Protein AF-A0A8D9APN5-F1 (afdb_monomer)

Solvent-accessible surface area (backbone atoms only — not comparable to full-atom values): 10970 Å² total; per-residue (Å²): 135,58,73,70,58,54,55,52,50,52,58,48,46,69,56,45,52,59,53,51,51,51,50,41,48,57,53,22,51,55,51,48,54,54,50,49,52,52,46,51,56,53,45,72,72,52,83,63,99,63,59,71,64,59,54,54,50,52,50,50,53,50,52,51,49,52,48,43,41,65,58,26,54,51,48,8,53,50,42,26,70,73,35,88,90,40,47,54,65,54,22,34,49,40,34,48,36,50,60,72,62,66,59,85,70,87,71,61,88,70,69,74,68,93,53,97,55,40,68,60,52,48,50,53,49,52,50,50,53,54,53,46,40,31,54,48,52,33,51,52,50,53,55,67,67,56,55,73,69,49,44,64,60,50,48,54,47,46,74,68,56,81,74,66,94,76,43,58,70,56,48,53,54,50,53,58,49,49,54,58,49,52,53,50,53,53,56,58,56,61,65,73,76,114

Foldseek 3Di:
DDPVVVVVVVVCCVVVVVVLVVVLLVLLVVVLVVVVVVVVVVCVVVVDPDDPLVSLVVVLVVLVVVLCVVQQQVQLVVQCVQPVPDDSVNSNVVSVCLLVVVCPPPDDPLPPDPDVCSVVVNVVVVVSSSVSNSSVVNSVVSVVVSVVVCVVVVVVVVVVDDDPVPCPVVVCVVVVVVVVVVVVVVVVVVVVPD

Mean predicted aligned error: 13.51 Å

Radius of gyration: 32.34 Å; Cα contacts (8 Å, |Δi|>4): 79; chains: 1; bounding box: 59×28×120 Å

InterPro domains:
  IPR003280 Two pore domain potassium channel [PTHR11003] (3-144)
  IPR005408 Two pore domain potassium channel, TWIK family [PR01586] (18-30)
  IPR005408 Two pore domain potassium channel, TWIK family [PR01586] (109-122)
  IPR005408 Two pore domain potassium channel, TWIK family [PR01586] (126-139)
  IPR013099 Potassium channel domain [PF07885] (69-143)

Nearest PDB structures (foldseek):
  7sk1-assembly1_A  TM=9.199E-01  e=3.371E-09  Rattus norvegicus
  3ukm-assembly1_B  TM=8.821E-01  e=4.105E-08  Homo sapiens
  4wff-assembly1_A  TM=8.036E-01  e=6.086E-06  Homo sapiens
  4xdl-assembly1_B  TM=8.785E-01  e=2.727E-05  Homo sapiens
  4i9w-assembly1_B  TM=8.509E-01  e=2.440E-05  Homo sapiens

pLDDT: mean 78.58, std 17.61, range [38.91, 97.12]

Organism: NCBI:txid428564

Sequence (194 aa):
MSTNGKLFCIFYSIVGIPLTLILFTSLSDRLLVKSNEWLNFFVERCSFQCSDLKIKLSYLCALLGVLSILFVFIPAYVFSSLEPNWTYFDSLYFCFISITTIGLGDYIPGESYPQEYKSLYKILTSVYLLVSLIFTMFVLKTFYAIPELKIMKILSLRFNEPGLYKNTSEYQILFGKEDNTIRKLYAQDSDNHS

Structure (mmCIF, N/CA/C/O backbone):
data_AF-A0A8D9APN5-F1
#
_entry.id   AF-A0A8D9APN5-F1
#
loop_
_atom_site.group_PDB
_atom_site.id
_atom_site.type_symbol
_atom_site.label_atom_id
_atom_site.label_alt_id
_atom_site.label_comp_id
_atom_site.label_asym_id
_atom_site.label_entity_id
_atom_site.label_seq_id
_atom_site.pdbx_PDB_ins_code
_atom_site.Cartn_x
_atom_site.Cartn_y
_atom_site.Cartn_z
_atom_site.occupancy
_atom_site.B_iso_or_equiv
_atom_site.auth_seq_id
_atom_site.auth_comp_id
_atom_site.auth_asym_id
_atom_site.auth_atom_id
_atom_site.pdbx_PDB_model_num
ATOM 1 N N . MET A 1 1 ? 26.864 0.461 -12.680 1.00 65.12 1 MET A N 1
ATOM 2 C CA . MET A 1 1 ? 26.463 1.604 -11.824 1.00 65.12 1 MET A CA 1
ATOM 3 C C . MET A 1 1 ? 27.689 2.399 -11.407 1.00 65.12 1 MET A C 1
ATOM 5 O O . MET A 1 1 ? 28.610 1.801 -10.868 1.00 65.12 1 MET A O 1
ATOM 9 N N . SER A 1 2 ? 27.697 3.711 -11.656 1.00 91.81 2 SER A N 1
ATOM 10 C CA . SER A 1 2 ? 28.791 4.607 -11.245 1.00 91.81 2 SER A CA 1
ATOM 11 C C . SER A 1 2 ? 28.805 4.818 -9.724 1.00 91.81 2 SER A C 1
ATOM 13 O O . SER A 1 2 ? 27.741 4.907 -9.107 1.00 91.81 2 SER A O 1
ATOM 15 N N . THR A 1 3 ? 29.995 4.923 -9.122 1.00 93.81 3 THR A N 1
ATOM 16 C CA . THR A 1 3 ? 30.205 5.189 -7.684 1.00 93.81 3 THR A CA 1
ATOM 17 C C . THR A 1 3 ? 29.451 6.434 -7.214 1.00 93.81 3 THR A C 1
ATOM 19 O O . THR A 1 3 ? 28.804 6.405 -6.169 1.00 93.81 3 THR A O 1
ATOM 22 N N . ASN A 1 4 ? 29.433 7.486 -8.036 1.00 93.94 4 ASN A N 1
ATOM 23 C CA . ASN A 1 4 ? 28.737 8.737 -7.728 1.00 93.94 4 ASN A CA 1
ATOM 24 C C . ASN A 1 4 ? 27.212 8.548 -7.654 1.00 93.94 4 ASN A C 1
ATOM 26 O O . ASN A 1 4 ? 26.558 9.122 -6.788 1.00 93.94 4 ASN A O 1
ATOM 30 N N . GLY A 1 5 ? 26.647 7.692 -8.514 1.00 93.69 5 GLY A N 1
ATOM 31 C CA . GLY A 1 5 ? 25.215 7.378 -8.495 1.00 93.69 5 GLY A CA 1
ATOM 32 C C . GLY A 1 5 ? 24.799 6.599 -7.245 1.00 93.69 5 GLY A C 1
ATOM 33 O O . GLY A 1 5 ? 23.742 6.863 -6.678 1.00 93.69 5 GLY A O 1
ATOM 34 N N . LYS A 1 6 ? 25.657 5.687 -6.767 1.00 94.50 6 LYS A N 1
ATOM 35 C CA . LYS A 1 6 ? 25.427 4.963 -5.506 1.00 94.50 6 LYS A CA 1
ATOM 36 C C . LYS A 1 6 ? 25.420 5.918 -4.312 1.00 94.50 6 LYS A C 1
ATOM 38 O O . LYS A 1 6 ? 24.510 5.851 -3.493 1.00 94.50 6 LYS A O 1
ATOM 43 N N . LEU A 1 7 ? 26.396 6.827 -4.242 1.00 96.12 7 LEU A N 1
ATOM 44 C CA . LEU A 1 7 ? 26.498 7.802 -3.155 1.00 96.12 7 LEU A CA 1
ATOM 45 C C . LEU A 1 7 ? 25.287 8.747 -3.123 1.00 96.12 7 LEU A C 1
ATOM 47 O O . LEU A 1 7 ? 24.694 8.952 -2.067 1.00 96.12 7 LEU A O 1
ATOM 51 N N . PHE A 1 8 ? 24.874 9.259 -4.284 1.00 95.00 8 PHE A N 1
ATOM 52 C CA . PHE A 1 8 ? 23.667 10.076 -4.405 1.00 95.00 8 PHE A CA 1
ATOM 53 C C . PHE A 1 8 ? 22.409 9.330 -3.928 1.00 95.00 8 PHE A C 1
ATOM 55 O O . PHE A 1 8 ? 21.615 9.886 -3.172 1.00 95.00 8 PHE A O 1
ATOM 62 N N . CYS A 1 9 ? 22.252 8.058 -4.309 1.00 94.00 9 CYS A N 1
ATOM 63 C CA . CYS A 1 9 ? 21.112 7.230 -3.905 1.00 94.00 9 CYS A CA 1
ATOM 64 C C . CYS A 1 9 ? 21.029 7.037 -2.380 1.00 94.00 9 CYS A C 1
ATOM 66 O O . CYS A 1 9 ? 19.937 7.085 -1.811 1.00 94.00 9 CYS A O 1
ATOM 68 N N . ILE A 1 10 ? 22.173 6.879 -1.705 1.00 95.81 10 ILE A N 1
ATOM 69 C CA . ILE A 1 10 ? 22.230 6.763 -0.240 1.00 95.81 10 ILE A CA 1
ATOM 70 C C . ILE A 1 10 ? 21.681 8.036 0.415 1.00 95.81 10 ILE A C 1
ATOM 72 O O . ILE A 1 10 ? 20.762 7.955 1.229 1.00 95.81 10 ILE A O 1
ATOM 76 N N . PHE A 1 11 ? 22.181 9.213 0.024 1.00 96.19 11 PHE A N 1
ATOM 77 C CA . PHE A 1 11 ? 21.704 10.489 0.574 1.00 96.19 11 PHE A CA 1
ATOM 78 C C . PHE A 1 11 ? 20.227 10.743 0.272 1.00 96.19 11 PHE A C 1
ATOM 80 O O . PHE A 1 11 ? 19.474 11.149 1.158 1.00 96.19 11 PHE A O 1
ATOM 87 N N . TYR A 1 12 ? 19.799 10.455 -0.958 1.00 96.00 12 TYR A N 1
ATOM 88 C CA . TYR A 1 12 ? 18.401 10.565 -1.356 1.00 96.00 12 TYR A CA 1
ATOM 89 C C . TYR A 1 12 ? 17.493 9.677 -0.496 1.00 96.00 12 TYR A C 1
ATOM 91 O O . TYR A 1 12 ? 16.453 10.136 -0.036 1.00 96.00 12 TYR A O 1
ATOM 99 N N . SER A 1 13 ? 17.900 8.437 -0.218 1.00 95.69 13 SER A N 1
ATOM 100 C CA . SER A 1 13 ? 17.102 7.489 0.569 1.00 95.69 13 SER A CA 1
ATOM 101 C C . SER A 1 13 ? 16.979 7.907 2.037 1.00 95.69 13 SER A C 1
ATOM 103 O O . SER A 1 13 ? 15.896 7.800 2.609 1.00 95.69 13 SER A O 1
ATOM 105 N N . ILE A 1 14 ? 18.052 8.442 2.633 1.00 96.44 14 ILE A N 1
ATOM 106 C CA . ILE A 1 14 ? 18.056 8.913 4.030 1.00 96.44 14 ILE A CA 1
ATOM 107 C C . ILE A 1 14 ? 17.004 10.003 4.257 1.00 96.44 14 ILE A C 1
ATOM 109 O O . ILE A 1 14 ? 16.332 9.998 5.283 1.00 96.44 14 ILE A O 1
ATOM 113 N N . VAL A 1 15 ? 16.840 10.924 3.306 1.00 95.81 15 VAL A N 1
ATOM 114 C CA . VAL A 1 15 ? 15.860 12.019 3.411 1.00 95.81 15 VAL A CA 1
ATOM 115 C C . VAL A 1 15 ? 14.490 11.600 2.870 1.00 95.81 15 VAL A C 1
ATOM 117 O O . VAL A 1 15 ? 13.452 11.930 3.445 1.00 95.81 15 VAL A O 1
ATOM 120 N N . GLY A 1 16 ? 14.477 10.852 1.769 1.00 94.75 16 GLY A N 1
ATOM 121 C CA . GLY A 1 16 ? 13.273 10.477 1.040 1.00 94.75 16 GLY A CA 1
ATOM 122 C C . GLY A 1 16 ? 12.400 9.473 1.782 1.00 94.75 16 GLY A C 1
ATOM 123 O O . GLY A 1 16 ? 11.180 9.635 1.785 1.00 94.75 16 GLY A O 1
ATOM 124 N N . ILE A 1 17 ? 12.985 8.470 2.445 1.00 93.81 17 ILE A N 1
ATOM 125 C CA . ILE A 1 17 ? 12.212 7.443 3.161 1.00 93.81 17 ILE A CA 1
ATOM 126 C C . ILE A 1 17 ? 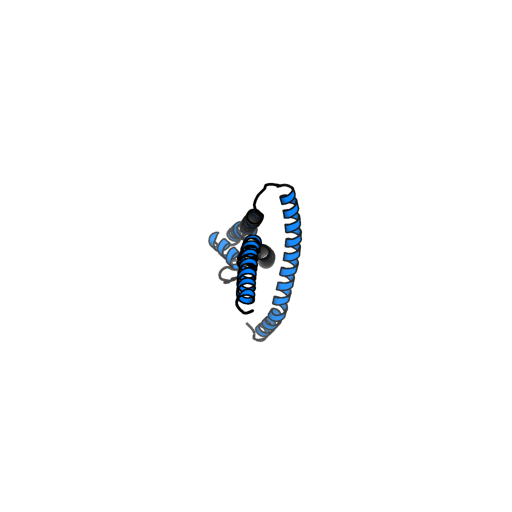11.404 8.065 4.315 1.00 93.81 17 ILE A C 1
ATOM 128 O O . ILE A 1 17 ? 10.184 7.885 4.320 1.00 93.81 17 ILE A O 1
ATOM 132 N N . PRO A 1 18 ? 11.990 8.853 5.244 1.00 94.44 18 PRO A N 1
ATOM 133 C CA . PRO A 1 18 ? 11.219 9.513 6.300 1.00 94.44 18 PRO A CA 1
ATOM 134 C C . PRO A 1 18 ? 10.123 10.432 5.756 1.00 94.44 18 PRO A C 1
ATOM 136 O O . PRO A 1 18 ? 8.991 10.390 6.236 1.00 94.44 18 PRO A O 1
ATOM 139 N N . LEU A 1 19 ? 10.431 11.227 4.724 1.00 93.38 19 LEU A N 1
ATOM 140 C CA . LEU A 1 19 ? 9.458 12.121 4.096 1.00 93.38 19 LEU A CA 1
ATOM 141 C C . LEU A 1 19 ? 8.273 11.340 3.508 1.00 93.38 19 LEU A C 1
ATOM 143 O O . LEU A 1 19 ? 7.114 11.698 3.724 1.00 93.38 19 LEU A O 1
ATOM 147 N N . THR A 1 20 ? 8.566 10.244 2.810 1.00 92.12 20 THR A N 1
ATOM 148 C CA . THR A 1 20 ? 7.567 9.360 2.201 1.00 92.12 20 THR A CA 1
ATOM 149 C C . THR A 1 20 ? 6.689 8.701 3.266 1.00 92.12 20 THR A C 1
ATOM 151 O O . THR A 1 20 ? 5.465 8.674 3.131 1.00 92.12 20 THR A O 1
ATOM 154 N N . LEU A 1 21 ? 7.281 8.252 4.378 1.00 89.31 21 LEU A N 1
ATOM 155 C CA . LEU A 1 21 ? 6.541 7.690 5.509 1.00 89.31 21 LEU A CA 1
ATOM 156 C C . LEU A 1 21 ? 5.600 8.713 6.154 1.00 89.31 21 LEU A C 1
ATOM 158 O O . LEU A 1 21 ? 4.447 8.384 6.440 1.00 89.31 21 LEU A O 1
ATOM 162 N N . ILE A 1 22 ? 6.049 9.956 6.352 1.00 92.19 22 ILE A N 1
ATOM 163 C CA . ILE A 1 22 ? 5.209 11.033 6.900 1.00 92.19 22 ILE A CA 1
ATOM 164 C C . ILE A 1 22 ? 4.035 11.328 5.961 1.00 92.19 22 ILE A C 1
ATOM 166 O O . ILE A 1 22 ? 2.901 11.475 6.426 1.00 92.19 22 ILE A O 1
ATOM 170 N N . LEU A 1 23 ? 4.281 11.373 4.649 1.00 91.56 23 LEU A N 1
ATOM 171 C CA . LEU A 1 23 ? 3.246 11.605 3.642 1.00 91.56 23 LEU A CA 1
ATOM 172 C C . LEU A 1 23 ? 2.19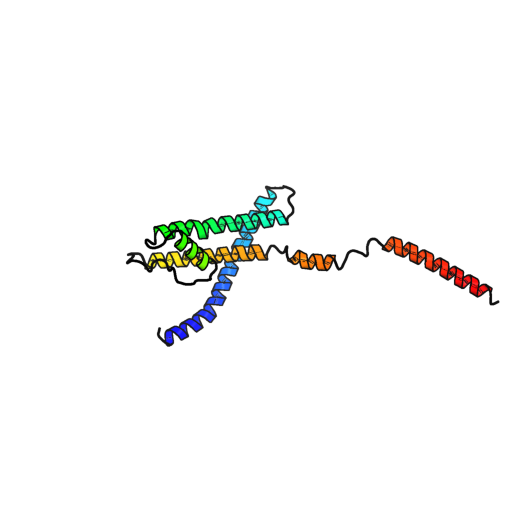1 10.496 3.663 1.00 91.56 23 LEU A C 1
ATOM 174 O O . LEU A 1 23 ? 0.998 10.788 3.774 1.00 91.56 23 LEU A O 1
ATOM 178 N N . PHE A 1 24 ? 2.614 9.231 3.621 1.00 89.25 24 PHE A N 1
ATOM 179 C CA . PHE A 1 24 ? 1.692 8.094 3.675 1.00 89.25 24 PHE A CA 1
ATOM 180 C C . PHE A 1 24 ? 0.914 8.056 4.984 1.00 89.25 24 PHE A C 1
ATOM 182 O O . PHE A 1 24 ? -0.294 7.824 4.971 1.00 89.25 24 PHE A O 1
ATOM 189 N N . THR A 1 25 ? 1.575 8.345 6.105 1.00 87.31 25 THR A N 1
ATOM 190 C CA . THR A 1 25 ? 0.942 8.414 7.425 1.00 87.31 25 THR A CA 1
ATOM 191 C C . THR A 1 25 ? -0.147 9.485 7.432 1.00 87.31 25 THR A C 1
ATOM 193 O O . THR A 1 25 ? -1.304 9.160 7.696 1.00 87.31 25 THR A O 1
ATOM 196 N N . SER A 1 26 ? 0.188 10.715 7.045 1.00 90.31 26 SER A N 1
ATOM 197 C CA . SER A 1 26 ? -0.733 11.858 7.040 1.00 90.31 26 SER A CA 1
ATOM 198 C C . SER A 1 26 ? -1.934 11.642 6.121 1.00 90.31 26 SER A C 1
ATOM 200 O O . SER A 1 26 ? -3.064 11.988 6.466 1.00 90.31 26 SER A O 1
ATOM 202 N N . LEU A 1 27 ? -1.706 11.061 4.941 1.00 88.69 27 LEU A N 1
ATOM 203 C CA . LEU A 1 27 ? -2.775 10.776 3.992 1.00 88.69 27 LEU A CA 1
ATOM 204 C C . LEU A 1 27 ? -3.691 9.660 4.503 1.00 88.69 27 LEU A C 1
ATOM 206 O O . LEU A 1 27 ? -4.912 9.799 4.459 1.00 88.69 27 LEU A O 1
ATOM 210 N N . SER A 1 28 ? -3.109 8.600 5.065 1.00 87.75 28 SER A N 1
ATOM 211 C CA . SER A 1 28 ? -3.870 7.506 5.672 1.00 87.75 28 SER A CA 1
ATOM 212 C C . SER A 1 28 ? -4.694 7.978 6.873 1.00 87.75 28 SER A C 1
ATOM 214 O O . SER A 1 28 ? -5.813 7.512 7.047 1.00 87.75 28 SER A O 1
ATOM 216 N N . ASP A 1 29 ? -4.203 8.934 7.672 1.00 85.50 29 ASP A N 1
ATOM 217 C CA . ASP A 1 29 ? -4.967 9.501 8.797 1.00 85.50 29 ASP A CA 1
ATOM 218 C C . ASP A 1 29 ? -6.207 10.259 8.329 1.00 85.50 29 ASP A C 1
ATOM 220 O O . ASP A 1 29 ? -7.289 10.096 8.891 1.00 85.50 29 ASP A O 1
ATOM 224 N N . ARG A 1 30 ? -6.087 11.037 7.250 1.00 86.06 30 ARG A N 1
ATOM 225 C CA . ARG A 1 30 ? -7.244 11.718 6.648 1.00 86.06 30 ARG A CA 1
ATOM 226 C C . ARG A 1 30 ? -8.278 10.718 6.135 1.00 86.06 30 ARG A C 1
ATOM 228 O O . ARG A 1 30 ? -9.475 10.936 6.313 1.00 86.06 30 ARG A O 1
ATOM 235 N N . LEU A 1 31 ? -7.822 9.619 5.529 1.00 84.00 31 LEU A N 1
ATOM 236 C CA . LEU A 1 31 ? -8.700 8.532 5.097 1.00 84.00 31 LEU A CA 1
ATOM 237 C C . LEU A 1 31 ? -9.386 7.853 6.292 1.00 84.00 31 LEU A C 1
ATOM 239 O O . LEU A 1 31 ? -10.580 7.584 6.210 1.00 84.00 31 LEU A O 1
ATOM 243 N N . LEU A 1 32 ? -8.681 7.631 7.408 1.00 80.56 32 LEU A N 1
ATOM 244 C CA . LEU A 1 32 ? -9.243 7.051 8.640 1.00 80.56 32 LEU A CA 1
ATOM 245 C C . LEU A 1 32 ? -10.324 7.914 9.260 1.00 80.56 32 LEU A C 1
ATOM 247 O O . LEU A 1 32 ? -11.381 7.386 9.584 1.00 80.56 32 LEU A O 1
ATOM 251 N N . VAL A 1 33 ? -10.093 9.221 9.406 1.00 83.38 33 VAL A N 1
ATOM 252 C CA . VAL A 1 33 ? -11.107 10.135 9.956 1.00 83.38 33 VAL A CA 1
ATOM 253 C C . VAL A 1 33 ? -12.378 10.063 9.116 1.00 83.38 33 VAL A C 1
ATOM 255 O O . VAL A 1 33 ? -13.449 9.777 9.644 1.00 83.38 33 VAL A O 1
ATOM 258 N N . LYS A 1 34 ? -12.239 10.188 7.792 1.00 79.38 34 LYS A N 1
ATOM 259 C CA . LYS A 1 34 ? -13.372 10.121 6.865 1.00 79.38 34 LYS A CA 1
ATOM 260 C C . LYS A 1 34 ? -14.069 8.760 6.888 1.00 79.38 34 LYS A C 1
ATOM 262 O O . LYS A 1 34 ? -15.292 8.682 6.848 1.00 79.38 34 LYS A O 1
ATOM 267 N N . SER A 1 35 ? -13.301 7.680 6.963 1.00 76.94 35 SER A N 1
ATOM 268 C CA . SER A 1 35 ? -13.836 6.325 7.043 1.00 76.94 35 SER A CA 1
ATOM 269 C C . SER A 1 35 ? -14.578 6.066 8.353 1.00 76.94 35 SER A C 1
ATOM 271 O O . SER A 1 35 ? -15.593 5.376 8.340 1.00 76.94 35 SER A O 1
ATOM 273 N N . ASN A 1 36 ? -14.089 6.604 9.470 1.00 76.00 36 ASN A N 1
ATOM 274 C CA . ASN A 1 36 ? -14.731 6.486 10.776 1.00 76.00 36 ASN A CA 1
ATOM 275 C C . ASN A 1 36 ? -16.024 7.305 10.838 1.00 76.00 36 ASN A C 1
ATOM 277 O O . ASN A 1 36 ? -17.007 6.831 11.396 1.00 76.00 36 ASN A O 1
ATOM 281 N N . GLU A 1 37 ? -16.063 8.489 10.224 1.00 76.25 37 GLU A N 1
ATOM 282 C CA . GLU A 1 37 ? -17.303 9.262 10.059 1.00 76.25 37 GLU A CA 1
ATOM 283 C C . GLU A 1 37 ? -18.345 8.478 9.254 1.00 76.25 37 GLU A C 1
ATOM 285 O O . GLU A 1 37 ? -19.498 8.366 9.668 1.00 76.25 37 GLU A O 1
ATOM 290 N N . TRP A 1 38 ? -17.926 7.871 8.141 1.00 71.19 38 TRP A N 1
ATOM 291 C CA . TRP A 1 38 ? -18.784 7.004 7.334 1.00 71.19 38 TRP A CA 1
ATOM 292 C C . TRP A 1 38 ? -19.286 5.796 8.124 1.00 71.19 38 TRP A C 1
ATOM 294 O O . TRP A 1 38 ? -20.467 5.467 8.066 1.00 71.19 38 TRP A O 1
ATOM 304 N N . LEU A 1 39 ? -18.412 5.149 8.890 1.00 67.50 39 LEU A N 1
ATOM 305 C CA . LEU A 1 39 ? -18.800 4.021 9.726 1.00 67.50 39 LEU A CA 1
ATOM 306 C C . LEU A 1 39 ? -19.794 4.407 10.806 1.00 67.50 39 LEU A C 1
ATOM 308 O O . LEU A 1 39 ? -20.782 3.704 10.967 1.00 67.50 39 LEU A O 1
ATOM 312 N N . ASN A 1 40 ? -19.565 5.511 11.515 1.00 70.69 40 ASN A N 1
ATOM 313 C CA . ASN A 1 40 ? -20.477 5.980 12.553 1.00 70.69 40 ASN A CA 1
ATOM 314 C C . ASN A 1 40 ? -21.849 6.308 11.962 1.00 70.69 40 ASN A C 1
ATOM 316 O O . ASN A 1 40 ? -22.858 5.877 12.507 1.00 70.69 40 ASN A O 1
ATOM 320 N N . PHE A 1 41 ? -21.889 6.939 10.786 1.00 71.88 41 PHE A N 1
ATOM 321 C CA . PHE A 1 41 ? -23.131 7.160 10.049 1.00 71.88 41 PHE A CA 1
ATOM 322 C C . PHE A 1 41 ? -23.862 5.845 9.706 1.00 71.88 41 PHE A C 1
ATOM 324 O O . PHE A 1 41 ? -25.074 5.727 9.892 1.00 71.88 41 PHE A O 1
ATOM 331 N N . PHE A 1 42 ? -23.138 4.824 9.234 1.00 64.12 42 PHE A N 1
ATOM 332 C CA . PHE A 1 42 ? -23.724 3.514 8.922 1.00 64.12 42 PHE A CA 1
ATOM 333 C C . PHE A 1 42 ? -24.150 2.729 10.174 1.00 64.12 42 PHE A C 1
ATOM 335 O O . PHE A 1 42 ? -25.179 2.054 10.149 1.00 64.12 42 PHE A O 1
ATOM 342 N N . VAL A 1 43 ? -23.396 2.822 11.269 1.00 65.69 43 VAL A N 1
ATOM 343 C CA . VAL A 1 43 ? -23.685 2.156 12.548 1.00 65.69 43 VAL A CA 1
ATOM 344 C C . VAL A 1 43 ? -24.882 2.802 13.243 1.00 65.69 43 VAL A C 1
ATOM 346 O O . VAL A 1 43 ? -25.752 2.083 13.724 1.00 65.69 43 VAL A O 1
ATOM 349 N N . GLU A 1 44 ? -25.005 4.131 13.218 1.00 67.25 44 GLU A N 1
ATOM 350 C CA . GLU A 1 44 ? -26.204 4.835 13.694 1.00 67.25 44 GLU A CA 1
ATOM 351 C C . GLU A 1 44 ? -27.457 4.405 12.920 1.00 67.25 44 GLU A C 1
ATOM 353 O O . GLU A 1 44 ? -28.546 4.302 13.490 1.00 67.25 44 GLU A O 1
ATOM 358 N N . ARG A 1 45 ? -27.312 4.079 11.628 1.00 63.72 45 ARG A N 1
ATOM 359 C CA . ARG A 1 45 ? -28.416 3.560 10.813 1.00 63.72 45 ARG A CA 1
ATOM 360 C C . ARG A 1 45 ? -28.743 2.091 11.104 1.00 63.72 45 ARG A C 1
ATOM 362 O O . ARG A 1 45 ? -29.904 1.701 10.968 1.00 63.72 45 ARG A O 1
ATOM 369 N N . CYS A 1 46 ? -27.754 1.305 11.522 1.00 53.50 46 CYS A N 1
ATOM 370 C CA . CYS A 1 46 ? -27.855 -0.119 11.838 1.00 53.50 46 CYS A CA 1
ATOM 371 C C . CYS A 1 46 ? -27.751 -0.357 13.355 1.00 53.50 46 CYS A C 1
ATOM 373 O O . CYS A 1 46 ? -26.788 -0.939 13.848 1.00 53.50 46 CYS A O 1
ATOM 375 N N . SER A 1 47 ? -28.778 0.065 14.097 1.00 46.16 47 SER A N 1
ATOM 376 C CA . SER A 1 47 ? -28.915 -0.120 15.551 1.00 46.16 47 SER A CA 1
ATOM 377 C C . SER A 1 47 ? -29.274 -1.572 15.931 1.00 46.16 47 SER A C 1
ATOM 379 O O . SER A 1 47 ? -30.312 -1.846 16.528 1.00 46.16 47 SER A O 1
ATOM 381 N N . PHE A 1 48 ? -28.452 -2.544 15.529 1.00 51.56 48 PHE A N 1
ATOM 382 C CA . PHE A 1 48 ? -28.566 -3.927 15.999 1.00 51.56 48 PHE A CA 1
ATOM 383 C C . PHE A 1 48 ? -27.575 -4.164 17.141 1.00 51.56 48 PHE A C 1
ATOM 385 O O . PHE A 1 48 ? -26.404 -3.812 17.037 1.00 51.56 48 PHE A O 1
ATOM 392 N N . GLN A 1 49 ? -28.058 -4.781 18.222 1.00 53.06 49 GLN A N 1
ATOM 393 C CA . GLN A 1 49 ? -27.359 -5.136 19.470 1.00 53.06 49 GLN A CA 1
ATOM 394 C C . GLN A 1 49 ? -26.225 -6.170 19.284 1.00 53.06 49 GLN A C 1
ATOM 396 O O . GLN A 1 49 ? -26.184 -7.224 19.916 1.00 53.06 49 GLN A O 1
ATOM 401 N N . CYS A 1 50 ? -25.281 -5.894 18.394 1.00 53.19 50 CYS A N 1
ATOM 402 C CA . CYS A 1 50 ? -24.062 -6.668 18.227 1.00 53.19 50 CYS A CA 1
ATOM 403 C C . CYS A 1 50 ? -22.978 -6.114 19.158 1.00 53.19 50 CYS A C 1
ATOM 405 O O . CYS A 1 50 ? -22.841 -4.909 19.323 1.00 53.19 50 CYS A O 1
ATOM 407 N N . SER A 1 51 ? -22.177 -6.996 19.759 1.00 62.66 51 SER A N 1
ATOM 408 C CA . SER A 1 51 ? -21.006 -6.587 20.543 1.00 62.66 51 SER A CA 1
ATOM 409 C C . SER A 1 51 ? -20.058 -5.730 19.694 1.00 62.66 51 SER A C 1
ATOM 411 O O . SER A 1 51 ? -19.719 -6.152 18.581 1.00 62.66 51 SER A O 1
ATOM 413 N N . ASP A 1 52 ? -19.569 -4.616 20.243 1.00 69.88 52 ASP A N 1
ATOM 414 C CA . ASP A 1 52 ? -18.710 -3.640 19.551 1.00 69.88 52 ASP A CA 1
ATOM 415 C C . ASP A 1 52 ? -17.504 -4.276 18.830 1.00 69.88 52 ASP A C 1
ATOM 417 O O . ASP A 1 52 ? -17.133 -3.850 17.734 1.00 69.88 52 ASP A O 1
ATOM 421 N N . LEU A 1 53 ? -16.936 -5.354 19.388 1.00 70.56 53 LEU A N 1
ATOM 422 C CA . LEU A 1 53 ? -15.836 -6.118 18.786 1.00 70.56 53 LEU A CA 1
ATOM 423 C C . LEU A 1 53 ? -16.224 -6.778 17.459 1.00 70.56 53 LEU A C 1
ATOM 425 O O . LEU A 1 53 ? -15.491 -6.695 16.475 1.00 70.56 53 LEU A O 1
ATOM 429 N N . LYS A 1 54 ? -17.370 -7.468 17.427 1.00 76.69 54 LYS A N 1
ATOM 430 C CA . LYS A 1 54 ? -17.821 -8.216 16.243 1.00 76.69 54 LYS A CA 1
ATOM 431 C C . LYS A 1 54 ? -18.077 -7.272 15.077 1.00 76.69 54 LYS A C 1
ATOM 433 O O . LYS A 1 54 ? -17.714 -7.600 13.953 1.00 76.69 54 LYS A O 1
ATOM 438 N N . ILE A 1 55 ? -18.633 -6.091 15.352 1.00 78.12 55 ILE A N 1
ATOM 439 C CA . ILE A 1 55 ? -18.855 -5.058 14.337 1.00 78.12 55 ILE A CA 1
ATOM 440 C C . ILE A 1 55 ? -17.505 -4.577 13.786 1.00 78.12 55 ILE A C 1
ATOM 442 O O . ILE A 1 55 ? -17.302 -4.617 12.574 1.00 78.12 55 ILE A O 1
ATOM 446 N N . LYS A 1 56 ? -16.542 -4.228 14.652 1.00 77.94 56 LYS A N 1
ATOM 447 C CA . LYS A 1 56 ? -15.197 -3.781 14.237 1.00 77.94 56 LYS A CA 1
ATOM 448 C C . LYS A 1 56 ? -14.425 -4.838 13.445 1.00 77.94 56 LYS A C 1
ATOM 450 O O . LYS A 1 56 ? -13.813 -4.509 12.432 1.00 77.94 56 LYS A O 1
ATOM 455 N N . LEU A 1 57 ? -14.477 -6.102 13.869 1.00 81.62 57 LEU A N 1
ATOM 456 C CA . LEU A 1 57 ? -13.866 -7.216 13.140 1.00 81.62 57 LEU A CA 1
ATOM 457 C C . LEU A 1 57 ? -14.548 -7.444 11.793 1.00 81.62 57 LEU A C 1
ATOM 459 O O . LEU A 1 57 ? -13.859 -7.586 10.788 1.00 81.62 57 LEU A O 1
ATOM 463 N N . SER A 1 58 ? -15.884 -7.428 11.750 1.00 83.94 58 SER A N 1
ATOM 464 C CA . SER A 1 58 ? -16.624 -7.578 10.494 1.00 83.94 58 SER A CA 1
ATOM 465 C C . SER A 1 58 ? -16.290 -6.459 9.509 1.00 83.94 58 SER A C 1
ATOM 467 O O . SER A 1 58 ? -16.065 -6.729 8.332 1.00 83.94 58 SER A O 1
ATOM 469 N N . TYR A 1 59 ? -16.154 -5.226 10.005 1.00 85.19 59 TYR A N 1
ATOM 470 C CA . TYR A 1 59 ? -15.725 -4.085 9.216 1.00 85.19 59 TYR A CA 1
ATOM 471 C C . TYR A 1 59 ? -14.306 -4.271 8.674 1.00 85.19 59 TYR A C 1
ATOM 473 O O . TYR A 1 59 ? -14.080 -4.078 7.483 1.00 85.19 59 TYR A O 1
ATOM 481 N N . LEU A 1 60 ? -13.358 -4.697 9.511 1.00 86.38 60 LEU A N 1
ATOM 482 C CA . LEU A 1 60 ? -11.980 -4.933 9.084 1.00 86.38 60 LEU A CA 1
ATOM 483 C C 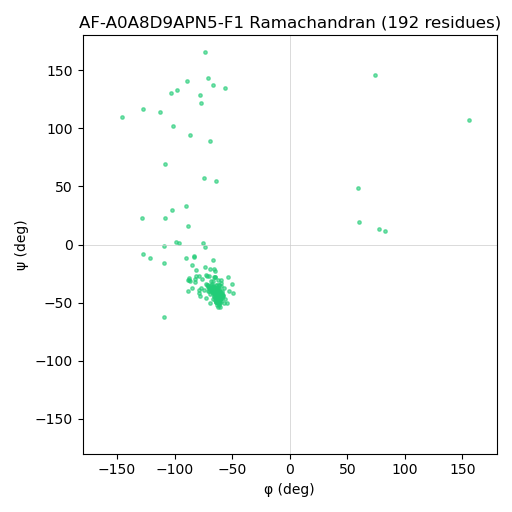. LEU A 1 60 ? -11.883 -6.056 8.044 1.00 86.38 60 LEU A C 1
ATOM 485 O O . LEU A 1 60 ? -11.176 -5.905 7.051 1.00 86.38 60 LEU A O 1
ATOM 489 N N . CYS A 1 61 ? -12.611 -7.159 8.233 1.00 88.81 61 CYS A N 1
ATOM 490 C CA . CYS A 1 61 ? -12.672 -8.248 7.260 1.00 88.81 61 CYS A CA 1
ATOM 491 C C . CYS A 1 61 ? -13.283 -7.786 5.933 1.00 88.81 61 CYS A C 1
ATOM 493 O O . CYS A 1 61 ? -12.738 -8.092 4.874 1.00 88.81 61 CYS A O 1
ATOM 495 N N . ALA A 1 62 ? -14.379 -7.022 5.982 1.00 89.38 62 ALA A N 1
ATOM 496 C CA . ALA A 1 62 ? -14.999 -6.454 4.790 1.00 89.38 62 ALA A CA 1
ATOM 497 C C . ALA A 1 62 ? -14.044 -5.490 4.072 1.00 89.38 62 ALA A C 1
ATOM 499 O O . ALA A 1 62 ? -13.864 -5.594 2.861 1.00 89.38 62 ALA A O 1
ATOM 500 N N . LEU A 1 63 ? -13.374 -4.609 4.817 1.00 89.00 63 LEU A N 1
ATOM 501 C CA . LEU A 1 63 ? -12.397 -3.667 4.283 1.00 89.00 63 LEU A CA 1
ATOM 502 C C . LEU A 1 63 ? -11.225 -4.392 3.610 1.00 89.00 63 LEU A C 1
ATOM 504 O O . LEU A 1 63 ? -10.864 -4.060 2.483 1.00 89.00 63 LEU A O 1
ATOM 508 N N . LEU A 1 64 ? -10.657 -5.404 4.271 1.00 91.75 64 LEU A N 1
ATOM 509 C CA . LEU A 1 64 ? -9.570 -6.212 3.724 1.00 91.75 64 LEU A CA 1
ATOM 510 C C . LEU A 1 64 ? -10.007 -6.950 2.453 1.00 91.75 64 LEU A C 1
ATOM 512 O O . LEU A 1 64 ? -9.266 -6.966 1.472 1.00 91.75 64 LEU A O 1
ATOM 516 N N . GLY A 1 65 ? -11.213 -7.524 2.449 1.00 93.06 65 GLY A N 1
ATOM 517 C CA . GLY A 1 65 ? -11.782 -8.196 1.282 1.00 93.06 65 GLY A CA 1
ATOM 518 C C . GLY A 1 65 ? -11.955 -7.246 0.097 1.00 93.06 65 GLY A C 1
ATOM 519 O O . GLY A 1 65 ? -11.465 -7.528 -0.995 1.00 93.06 65 GLY A O 1
ATOM 520 N N . VAL A 1 66 ? -12.575 -6.084 0.322 1.00 92.38 66 VAL A N 1
ATOM 521 C CA . VAL A 1 66 ? -12.781 -5.058 -0.713 1.00 92.38 66 VAL A CA 1
ATOM 522 C C . VAL A 1 66 ? -11.447 -4.565 -1.269 1.00 92.38 66 VAL A C 1
ATOM 524 O O . VAL A 1 66 ? -11.274 -4.514 -2.485 1.00 92.38 66 VAL A O 1
ATOM 527 N N . LEU A 1 67 ? -10.475 -4.249 -0.412 1.00 92.12 67 LEU A N 1
ATOM 528 C CA . LEU A 1 67 ? -9.170 -3.763 -0.863 1.00 92.12 67 LEU A CA 1
ATOM 529 C C . LEU A 1 67 ? -8.360 -4.841 -1.584 1.00 92.12 67 LEU A C 1
ATOM 531 O O . LEU A 1 67 ? -7.691 -4.527 -2.563 1.00 92.12 67 LEU A O 1
ATOM 535 N N . SER A 1 68 ? -8.466 -6.104 -1.171 1.00 93.75 68 SER A N 1
ATOM 536 C CA . SER A 1 68 ? -7.842 -7.217 -1.897 1.00 93.75 68 SER A CA 1
ATOM 537 C C . SER A 1 68 ? -8.427 -7.351 -3.305 1.00 93.75 68 SER A C 1
ATOM 539 O O . SER A 1 68 ? -7.692 -7.537 -4.269 1.00 93.75 68 SER A O 1
ATOM 541 N N . ILE A 1 69 ? -9.742 -7.189 -3.465 1.00 95.12 69 ILE A N 1
ATOM 542 C CA . ILE A 1 69 ? -10.383 -7.188 -4.787 1.00 95.12 69 ILE A CA 1
ATOM 543 C C . ILE A 1 69 ? -9.894 -6.007 -5.631 1.00 95.12 69 ILE A C 1
ATOM 545 O O . ILE A 1 69 ? -9.457 -6.210 -6.763 1.00 95.12 69 ILE A O 1
ATOM 549 N N . LEU A 1 70 ? -9.915 -4.795 -5.073 1.00 94.62 70 LEU A N 1
ATOM 550 C CA . LEU A 1 70 ? -9.575 -3.565 -5.794 1.00 94.62 70 LEU A CA 1
ATOM 551 C C . LEU A 1 70 ? -8.094 -3.447 -6.164 1.00 94.62 70 LEU A C 1
ATOM 553 O O . LEU A 1 70 ? -7.789 -2.946 -7.243 1.00 94.62 70 LEU A O 1
ATOM 557 N N . PHE A 1 71 ? -7.188 -3.884 -5.288 1.00 94.88 71 PHE A N 1
ATOM 558 C CA . PHE A 1 71 ? -5.748 -3.673 -5.453 1.00 94.88 71 PHE A CA 1
ATOM 559 C C . PHE A 1 71 ? -4.965 -4.946 -5.782 1.00 94.88 71 PHE A C 1
ATOM 561 O O . PHE A 1 71 ? -3.856 -4.838 -6.282 1.00 94.88 71 PHE A O 1
ATOM 568 N N . VAL A 1 72 ? -5.517 -6.147 -5.584 1.00 95.94 72 VAL A N 1
ATOM 569 C CA . VAL A 1 72 ? -4.829 -7.402 -5.945 1.00 95.94 72 VAL A CA 1
ATOM 570 C C . VAL A 1 72 ? -5.498 -8.066 -7.141 1.00 95.94 72 VAL A C 1
ATOM 572 O O . VAL A 1 72 ? -4.878 -8.187 -8.191 1.00 95.94 72 VAL A O 1
ATOM 575 N N . PHE A 1 73 ? -6.764 -8.468 -7.021 1.00 96.19 73 PHE A N 1
ATOM 576 C CA . PHE A 1 73 ? -7.406 -9.315 -8.033 1.00 96.19 73 PHE A CA 1
ATOM 577 C C . PHE A 1 73 ? -7.724 -8.572 -9.340 1.00 96.19 73 PHE A C 1
ATOM 579 O O . PHE A 1 73 ? -7.417 -9.075 -10.421 1.00 96.19 73 PHE A O 1
ATOM 586 N N . ILE A 1 74 ? -8.298 -7.365 -9.265 1.00 96.56 74 ILE A N 1
ATOM 587 C CA . ILE A 1 74 ? -8.591 -6.565 -10.465 1.00 96.56 74 ILE A CA 1
ATOM 588 C C . ILE A 1 74 ? -7.294 -6.175 -11.195 1.00 96.56 74 ILE A C 1
ATOM 590 O O . ILE A 1 74 ? -7.204 -6.431 -12.398 1.00 96.56 74 ILE A O 1
ATOM 594 N N . PRO A 1 75 ? -6.259 -5.625 -10.525 1.00 95.50 75 PRO A N 1
ATOM 595 C CA . PRO A 1 75 ? -5.008 -5.301 -11.198 1.00 95.50 75 PRO A CA 1
ATOM 596 C C . PRO A 1 75 ? -4.290 -6.538 -11.734 1.00 95.50 75 PRO A C 1
ATOM 598 O O . PRO A 1 75 ? -3.738 -6.459 -12.822 1.00 95.50 75 PRO A O 1
ATOM 601 N N . ALA A 1 76 ? -4.352 -7.690 -11.056 1.00 96.81 76 ALA A N 1
ATOM 602 C CA . ALA A 1 76 ? -3.794 -8.937 -11.580 1.00 96.81 76 ALA A CA 1
ATOM 603 C C . ALA A 1 76 ? -4.417 -9.327 -12.928 1.00 96.81 76 ALA A C 1
ATOM 605 O O . ALA A 1 76 ? -3.701 -9.707 -13.853 1.00 96.81 76 ALA A O 1
ATOM 606 N N . TYR A 1 77 ? -5.736 -9.172 -13.076 1.00 96.50 77 TYR A N 1
ATOM 607 C CA . TYR A 1 77 ? -6.406 -9.394 -14.357 1.00 96.50 77 TYR A CA 1
ATOM 608 C C . TYR A 1 77 ? -5.914 -8.413 -15.433 1.00 96.50 77 TYR A C 1
ATOM 610 O O . TYR A 1 77 ? -5.581 -8.824 -16.548 1.00 96.50 77 TYR A O 1
ATOM 618 N N . VAL A 1 78 ? -5.795 -7.128 -15.084 1.00 94.81 78 VAL A N 1
ATOM 619 C CA . VAL A 1 78 ? -5.280 -6.087 -15.988 1.00 94.81 78 VAL A CA 1
ATOM 620 C C . VAL A 1 78 ? -3.842 -6.391 -16.418 1.00 94.81 78 VAL A C 1
ATOM 622 O O . VAL A 1 78 ? -3.569 -6.427 -17.614 1.00 94.81 78 VAL A O 1
ATOM 625 N N . PHE A 1 79 ? -2.936 -6.677 -15.482 1.00 94.06 79 PHE A N 1
ATOM 626 C CA . PHE A 1 79 ? -1.540 -7.003 -15.780 1.00 94.06 79 PHE A CA 1
ATOM 627 C C . PHE A 1 79 ? -1.414 -8.272 -16.621 1.00 94.06 79 PHE A C 1
ATOM 629 O O . PHE A 1 79 ? -0.669 -8.256 -17.590 1.00 94.06 79 PHE A O 1
ATOM 636 N N . SER A 1 80 ? -2.212 -9.310 -16.359 1.00 94.44 80 SER A N 1
ATOM 637 C CA . SER A 1 80 ? -2.196 -10.530 -17.182 1.00 94.44 80 SER A CA 1
ATOM 638 C C . SER A 1 80 ? -2.660 -10.304 -18.624 1.00 94.44 80 SER A C 1
ATOM 640 O O . SER A 1 80 ? -2.309 -11.066 -19.517 1.00 94.44 80 SER A O 1
ATOM 642 N N . SER A 1 81 ? -3.442 -9.247 -18.864 1.00 91.69 81 SER A N 1
ATOM 643 C CA . SER A 1 81 ? -3.882 -8.861 -20.209 1.00 91.69 81 SER A CA 1
ATOM 644 C C . SER A 1 81 ? -2.878 -7.940 -20.911 1.00 91.69 81 SER A C 1
ATOM 646 O O . SER A 1 81 ? -2.795 -7.941 -22.136 1.00 91.69 81 SER A O 1
ATOM 648 N N . LEU A 1 82 ? -2.146 -7.123 -20.146 1.00 90.06 82 LEU A N 1
ATOM 649 C CA . LEU A 1 82 ? -1.167 -6.164 -20.667 1.00 90.06 82 LEU A CA 1
ATOM 650 C C . LEU A 1 82 ? 0.223 -6.782 -20.870 1.00 90.06 82 LEU A C 1
ATOM 652 O O . LEU A 1 82 ? 0.948 -6.368 -21.773 1.00 90.06 82 LEU A O 1
ATOM 656 N N . GLU A 1 83 ? 0.593 -7.759 -20.045 1.00 90.62 83 GLU A N 1
ATOM 657 C CA . GLU A 1 83 ? 1.875 -8.456 -20.090 1.00 90.62 83 GLU A CA 1
ATOM 658 C C . GLU A 1 83 ? 1.699 -9.823 -20.772 1.00 90.62 83 GLU A C 1
ATOM 660 O O . GLU A 1 83 ? 1.240 -10.776 -20.144 1.00 90.62 83 GLU A O 1
ATOM 665 N N . PRO A 1 84 ? 2.088 -9.973 -22.051 1.00 85.56 84 PRO A N 1
ATOM 666 C CA . PRO A 1 84 ? 1.783 -11.173 -22.838 1.00 85.56 84 PRO A CA 1
ATOM 667 C C . PRO A 1 84 ? 2.470 -12.447 -22.329 1.00 85.56 84 PRO A C 1
ATOM 669 O O . PRO A 1 84 ? 2.030 -13.551 -22.638 1.00 85.56 84 PRO A O 1
ATOM 672 N N . ASN A 1 85 ? 3.554 -12.302 -21.564 1.00 88.62 85 ASN A N 1
ATOM 673 C CA . ASN A 1 85 ? 4.319 -13.419 -21.010 1.00 88.62 85 ASN A CA 1
ATOM 674 C C . ASN A 1 85 ? 3.911 -13.765 -19.572 1.00 88.62 85 ASN A C 1
ATOM 676 O O . ASN A 1 85 ? 4.547 -14.620 -18.961 1.00 88.62 85 ASN A O 1
ATOM 680 N N . TRP A 1 86 ? 2.929 -13.067 -18.998 1.00 94.19 86 TRP A N 1
ATOM 681 C CA . TRP A 1 86 ? 2.516 -13.280 -17.617 1.00 94.19 86 TRP A CA 1
ATOM 682 C C . TRP A 1 86 ? 1.221 -14.072 -17.584 1.00 94.19 86 TRP A C 1
ATOM 684 O O . TRP A 1 86 ? 0.230 -13.728 -18.226 1.00 94.19 86 TRP A O 1
ATOM 694 N N . THR A 1 87 ? 1.195 -15.121 -16.773 1.00 95.69 87 THR A N 1
ATOM 695 C CA . THR A 1 87 ? -0.065 -15.745 -16.392 1.00 95.69 87 THR A CA 1
ATOM 696 C C . THR A 1 87 ? -0.809 -14.855 -15.392 1.00 95.69 87 THR A C 1
ATOM 698 O O . THR A 1 87 ? -0.255 -13.937 -14.775 1.00 95.69 87 THR A O 1
ATOM 701 N N . TYR A 1 88 ? -2.091 -15.146 -15.175 1.00 96.19 88 TYR A N 1
ATOM 702 C CA . TYR A 1 88 ? -2.852 -14.494 -14.110 1.00 96.19 88 TYR A CA 1
ATOM 703 C C . TYR A 1 88 ? -2.211 -14.694 -12.727 1.00 96.19 88 TYR A C 1
ATOM 705 O O . TYR A 1 88 ? -2.189 -13.767 -11.920 1.00 96.19 88 TYR A O 1
ATOM 713 N N . PHE A 1 89 ? -1.643 -15.876 -12.462 1.00 96.50 89 PHE A N 1
ATOM 714 C CA . PHE A 1 89 ? -0.957 -16.150 -11.199 1.00 96.50 89 PHE A CA 1
ATOM 715 C C . PHE A 1 89 ? 0.336 -15.348 -11.049 1.00 96.50 89 PHE A C 1
ATOM 717 O O . PHE A 1 89 ? 0.579 -14.836 -9.961 1.00 96.50 89 PHE A O 1
ATOM 724 N N . ASP A 1 90 ? 1.107 -15.168 -12.123 1.00 96.06 90 ASP A N 1
ATOM 725 C CA . ASP A 1 90 ? 2.294 -14.300 -12.116 1.00 96.06 90 ASP A CA 1
ATOM 726 C C . ASP A 1 90 ? 1.917 -12.849 -11.798 1.00 96.06 90 ASP A C 1
ATOM 728 O O . ASP A 1 90 ? 2.544 -12.183 -10.977 1.00 96.06 90 ASP A O 1
ATOM 732 N N . SER A 1 91 ? 0.823 -12.380 -12.398 1.00 96.62 91 SER A N 1
ATOM 733 C CA . SER A 1 91 ? 0.295 -11.031 -12.182 1.00 96.62 91 SER A CA 1
ATOM 734 C C . SER A 1 91 ? -0.235 -10.841 -10.757 1.00 96.62 91 SER A C 1
ATOM 736 O O . SER A 1 91 ? 0.008 -9.812 -10.126 1.00 96.62 91 SER A O 1
ATOM 738 N N . LEU A 1 92 ? -0.928 -11.846 -10.216 1.00 97.12 92 LEU A N 1
ATOM 739 C CA . LEU A 1 92 ? -1.406 -11.860 -8.833 1.00 97.12 92 LEU A CA 1
ATOM 740 C C . LEU A 1 92 ? -0.242 -11.876 -7.844 1.00 97.12 92 LEU A C 1
ATOM 742 O O . LEU A 1 92 ? -0.261 -11.135 -6.859 1.00 97.12 92 LEU A O 1
ATOM 746 N N . TYR A 1 93 ? 0.779 -12.682 -8.124 1.00 96.56 93 TYR A N 1
ATOM 747 C CA . TYR A 1 93 ? 2.014 -12.730 -7.358 1.00 96.56 93 TYR A CA 1
ATOM 748 C C . TYR A 1 93 ? 2.716 -11.368 -7.362 1.00 96.56 93 TYR A C 1
ATOM 750 O O . TYR A 1 93 ? 2.996 -10.848 -6.283 1.00 96.56 93 TYR A O 1
ATOM 758 N N . PHE A 1 94 ? 2.883 -10.737 -8.530 1.00 96.31 94 PHE A N 1
ATOM 759 C CA . PHE A 1 94 ? 3.423 -9.381 -8.656 1.00 96.31 94 PHE A CA 1
ATOM 760 C C . PHE A 1 94 ? 2.650 -8.369 -7.796 1.00 96.31 94 PHE A C 1
ATOM 762 O O . PHE A 1 94 ? 3.257 -7.632 -7.011 1.00 96.31 94 PHE A O 1
ATOM 769 N N . CYS A 1 95 ? 1.316 -8.343 -7.892 1.00 96.62 95 CYS A N 1
ATOM 770 C CA . CYS A 1 95 ? 0.485 -7.454 -7.079 1.00 96.62 95 CYS A CA 1
ATOM 771 C C . CYS A 1 95 ? 0.700 -7.698 -5.581 1.00 96.62 95 CYS A C 1
ATOM 773 O O . CYS A 1 95 ? 0.913 -6.749 -4.826 1.00 96.62 95 CYS A O 1
ATOM 775 N N . PHE A 1 96 ? 0.702 -8.962 -5.153 1.00 95.38 96 PHE A N 1
ATOM 776 C CA . PHE A 1 96 ? 0.885 -9.333 -3.755 1.00 95.38 96 PHE A CA 1
ATOM 777 C C . PHE A 1 96 ? 2.253 -8.903 -3.211 1.00 95.38 96 PHE A C 1
ATOM 779 O O . PHE A 1 96 ? 2.303 -8.184 -2.211 1.00 95.38 96 PHE A O 1
ATOM 786 N N . ILE A 1 97 ? 3.360 -9.278 -3.863 1.00 95.44 97 ILE A N 1
ATOM 787 C CA . ILE A 1 97 ? 4.717 -8.943 -3.392 1.00 95.44 97 ILE A CA 1
ATOM 788 C C . ILE A 1 97 ? 4.988 -7.436 -3.423 1.00 95.44 97 ILE A C 1
ATOM 790 O O . ILE A 1 97 ? 5.781 -6.936 -2.625 1.00 95.44 97 ILE A O 1
ATOM 794 N N . SER A 1 98 ? 4.331 -6.704 -4.325 1.00 95.50 98 SER A N 1
ATOM 795 C CA . SER A 1 98 ? 4.500 -5.256 -4.441 1.00 95.50 98 SER A CA 1
ATOM 796 C C . SER A 1 98 ? 3.729 -4.507 -3.357 1.00 95.50 98 SER A C 1
ATOM 798 O O . SER A 1 98 ? 4.280 -3.615 -2.716 1.00 95.50 98 SER A O 1
ATOM 800 N N . ILE A 1 99 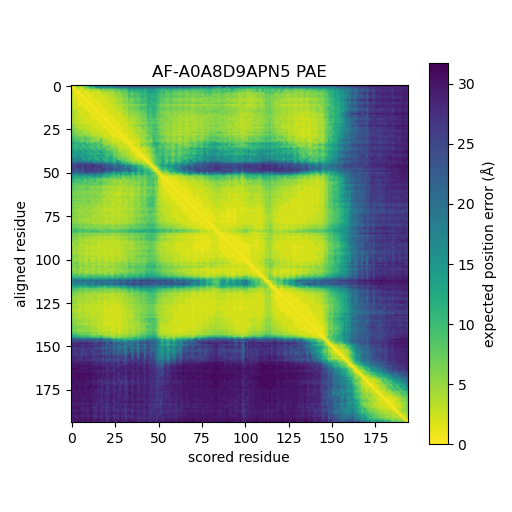? 2.479 -4.898 -3.094 1.00 93.81 99 ILE A N 1
ATOM 801 C CA . ILE A 1 99 ? 1.633 -4.280 -2.059 1.00 93.81 99 ILE A CA 1
ATOM 802 C C . ILE A 1 99 ? 2.151 -4.602 -0.657 1.00 93.81 99 ILE A C 1
ATOM 804 O O . ILE A 1 99 ? 2.167 -3.737 0.215 1.00 93.81 99 ILE A O 1
ATOM 808 N N . THR A 1 100 ? 2.639 -5.826 -0.449 1.00 93.12 100 THR A N 1
ATOM 809 C CA . THR A 1 100 ? 3.316 -6.224 0.796 1.00 93.12 100 THR A CA 1
ATOM 810 C C . THR A 1 100 ? 4.723 -5.639 0.927 1.00 93.12 100 THR A C 1
ATOM 812 O O . THR A 1 100 ? 5.368 -5.833 1.955 1.00 93.12 100 THR A O 1
ATOM 815 N N . THR A 1 101 ? 5.200 -4.889 -0.073 1.00 93.31 101 THR A N 1
ATOM 816 C CA . THR A 1 101 ? 6.528 -4.253 -0.122 1.00 93.31 101 THR A CA 1
ATOM 817 C C . THR A 1 101 ? 7.713 -5.224 -0.052 1.00 93.31 101 THR A C 1
ATOM 819 O O . THR A 1 101 ? 8.828 -4.803 0.240 1.00 93.31 101 THR A O 1
ATOM 822 N N . ILE A 1 102 ? 7.500 -6.511 -0.357 1.00 95.94 102 ILE A N 1
ATOM 823 C CA . ILE A 1 102 ? 8.578 -7.508 -0.467 1.00 95.94 102 ILE A CA 1
ATOM 824 C C . ILE A 1 102 ? 9.470 -7.172 -1.670 1.00 95.94 102 ILE A C 1
ATOM 826 O O . ILE A 1 102 ? 10.690 -7.155 -1.541 1.00 95.94 102 ILE A O 1
ATOM 830 N N . GLY A 1 103 ? 8.860 -6.882 -2.827 1.00 92.75 103 GLY A N 1
ATOM 831 C CA . GLY A 1 103 ? 9.548 -6.301 -3.985 1.00 92.75 103 GLY A CA 1
ATOM 832 C C . GLY A 1 103 ? 10.713 -7.124 -4.549 1.00 92.75 103 GLY A C 1
ATOM 833 O O . GLY A 1 103 ? 11.783 -6.570 -4.781 1.00 92.75 103 GLY A O 1
ATOM 834 N N . LEU A 1 104 ? 10.514 -8.426 -4.788 1.00 94.25 104 LEU A N 1
ATOM 835 C CA . LEU A 1 104 ? 11.569 -9.336 -5.270 1.00 94.25 104 LEU A CA 1
ATOM 836 C C . LEU A 1 104 ? 12.171 -8.929 -6.628 1.00 94.25 104 LEU A C 1
ATOM 838 O O . LEU A 1 104 ? 13.354 -9.163 -6.861 1.00 94.25 104 LEU A O 1
ATOM 842 N N . GLY A 1 105 ? 11.382 -8.283 -7.495 1.00 91.44 105 GLY A N 1
ATOM 843 C CA . GLY A 1 105 ? 11.857 -7.721 -8.766 1.00 91.44 105 GLY A CA 1
ATOM 844 C C . GLY A 1 105 ? 12.062 -8.743 -9.889 1.00 91.44 105 GLY A C 1
ATOM 845 O O . GLY A 1 105 ? 12.670 -8.417 -10.902 1.00 91.44 105 GLY A O 1
ATOM 846 N N . ASP A 1 106 ? 11.556 -9.960 -9.720 1.00 92.25 106 ASP A N 1
ATOM 847 C CA . ASP A 1 106 ? 11.472 -11.015 -10.735 1.00 92.25 106 ASP A CA 1
ATOM 848 C C . ASP A 1 106 ? 10.397 -10.725 -11.797 1.00 92.25 106 ASP A C 1
ATOM 850 O O . ASP A 1 106 ? 10.601 -11.003 -12.978 1.00 92.25 106 ASP A O 1
ATOM 854 N N . TYR A 1 107 ? 9.292 -10.093 -11.395 1.00 92.69 107 TYR A N 1
ATOM 855 C CA . TYR A 1 107 ? 8.252 -9.588 -12.293 1.00 92.69 107 TYR A CA 1
ATOM 856 C C . TYR A 1 107 ? 8.214 -8.059 -12.261 1.00 92.69 107 TYR A C 1
ATOM 858 O O . TYR A 1 107 ? 7.877 -7.447 -11.247 1.00 92.69 107 TYR A O 1
ATOM 866 N N . ILE A 1 108 ? 8.555 -7.432 -13.389 1.00 91.94 108 ILE A N 1
ATOM 867 C CA . ILE A 1 108 ? 8.546 -5.976 -13.556 1.00 91.94 108 ILE A CA 1
ATOM 868 C C . ILE A 1 108 ? 7.717 -5.626 -14.800 1.00 91.94 108 ILE A C 1
ATOM 870 O O . ILE A 1 108 ? 8.104 -5.988 -15.917 1.00 91.94 108 ILE A O 1
ATOM 874 N N . PRO A 1 109 ? 6.593 -4.907 -14.645 1.00 90.50 109 PRO A N 1
ATOM 875 C CA . PRO A 1 109 ? 5.736 -4.575 -15.771 1.00 90.50 109 PRO A CA 1
ATOM 876 C C . PRO A 1 109 ? 6.456 -3.625 -16.740 1.00 90.50 109 PRO A C 1
ATOM 878 O O . PRO A 1 109 ? 7.133 -2.664 -16.352 1.00 90.50 109 PRO A O 1
ATOM 881 N N . GLY A 1 110 ? 6.309 -3.891 -18.034 1.00 87.31 110 GLY A N 1
ATOM 882 C CA . GLY A 1 110 ? 6.791 -3.033 -19.113 1.00 87.31 110 GLY A CA 1
ATOM 883 C C . GLY A 1 110 ? 8.263 -3.246 -19.439 1.00 87.31 110 GLY A C 1
ATOM 884 O O . GLY A 1 110 ? 8.868 -2.433 -20.147 1.00 87.31 110 GLY A O 1
ATOM 885 N N . GLU A 1 111 ? 8.875 -4.309 -18.918 1.00 82.75 111 GLU A N 1
ATOM 886 C CA . GLU A 1 111 ? 10.191 -4.760 -19.372 1.00 82.75 111 GLU A CA 1
ATOM 887 C C . GLU A 1 111 ? 10.112 -5.537 -20.681 1.00 82.75 111 GLU A C 1
ATOM 889 O O . GLU A 1 111 ? 10.940 -5.298 -21.564 1.00 82.75 111 GLU A O 1
ATOM 894 N N . SER A 1 112 ? 9.081 -6.368 -20.841 1.00 71.38 112 SER A N 1
ATOM 895 C CA . SER A 1 112 ? 8.857 -7.159 -22.048 1.00 71.38 112 SER A CA 1
ATOM 896 C C . SER A 1 112 ? 8.261 -6.301 -23.174 1.00 71.38 112 SER A C 1
ATOM 898 O O . SER A 1 112 ? 7.243 -5.642 -22.990 1.00 71.38 112 SER A O 1
ATOM 900 N N . TYR A 1 113 ? 8.882 -6.363 -24.359 1.00 62.69 113 TYR A N 1
ATOM 901 C CA . TYR A 1 113 ? 8.451 -5.748 -25.629 1.00 62.69 113 TYR A CA 1
ATOM 902 C C . TYR A 1 113 ? 8.622 -4.209 -25.760 1.00 62.69 113 TYR A C 1
ATOM 904 O O . TYR A 1 113 ? 8.482 -3.464 -24.783 1.00 62.69 113 TYR A O 1
ATOM 912 N N . PRO A 1 114 ? 8.934 -3.683 -26.967 1.00 66.31 114 PRO A N 1
ATOM 913 C CA . PRO A 1 114 ? 8.893 -2.248 -27.241 1.00 66.31 114 PRO A CA 1
ATOM 914 C C . PRO A 1 114 ? 7.441 -1.756 -27.249 1.00 66.31 114 PRO A C 1
ATOM 916 O O . PRO A 1 114 ? 6.768 -1.740 -28.274 1.00 66.31 114 PRO A O 1
ATOM 919 N N . GLN A 1 115 ? 6.954 -1.360 -26.077 1.00 66.75 115 GLN A N 1
ATOM 920 C CA . GLN A 1 115 ? 5.708 -0.615 -25.949 1.00 66.75 115 GLN A CA 1
ATOM 921 C C . GLN A 1 115 ? 5.966 0.841 -26.350 1.00 66.75 115 GLN A C 1
ATOM 923 O O . GLN A 1 115 ? 6.787 1.515 -25.723 1.00 66.75 115 GLN A O 1
ATOM 928 N N . GLU A 1 116 ? 5.242 1.346 -27.351 1.00 73.44 116 GLU A N 1
ATOM 929 C CA . GLU A 1 116 ? 5.288 2.758 -27.777 1.00 73.44 116 GLU A CA 1
ATOM 930 C C . GLU A 1 116 ? 5.032 3.715 -26.593 1.00 73.44 116 GLU A C 1
ATOM 932 O O . GLU A 1 116 ? 5.605 4.798 -26.504 1.00 73.44 116 GLU A O 1
ATOM 937 N N . TYR A 1 117 ? 4.273 3.246 -25.594 1.00 77.75 117 TYR A N 1
ATOM 938 C CA . TYR A 1 117 ? 3.907 3.983 -24.382 1.00 77.75 117 TYR A CA 1
ATOM 939 C C . TYR A 1 117 ? 4.603 3.493 -23.099 1.00 77.75 117 TYR A C 1
ATOM 941 O O . TYR A 1 117 ? 4.110 3.738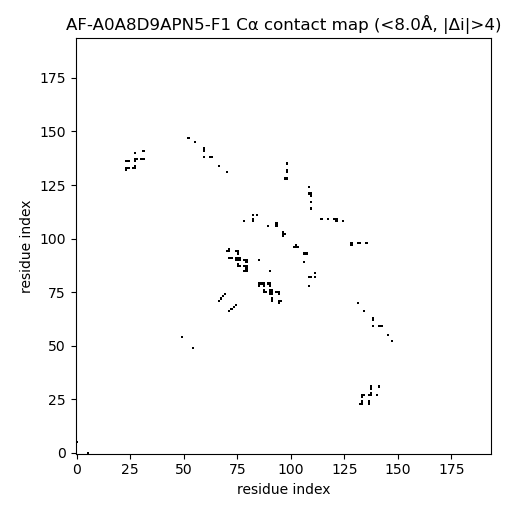 -21.995 1.00 77.75 117 TYR A O 1
ATOM 949 N N . LYS A 1 118 ? 5.763 2.827 -23.203 1.00 85.38 118 LYS A N 1
ATOM 950 C CA . LYS A 1 118 ? 6.498 2.238 -22.060 1.00 85.38 118 LYS A CA 1
ATOM 951 C C . LYS A 1 118 ? 6.692 3.206 -20.886 1.00 85.38 118 LYS A C 1
ATOM 953 O O . LYS A 1 118 ? 6.513 2.818 -19.734 1.00 85.38 118 LYS A O 1
ATOM 958 N N . SER A 1 119 ? 7.027 4.466 -21.164 1.00 87.75 119 SER A N 1
ATOM 959 C CA . SER A 1 119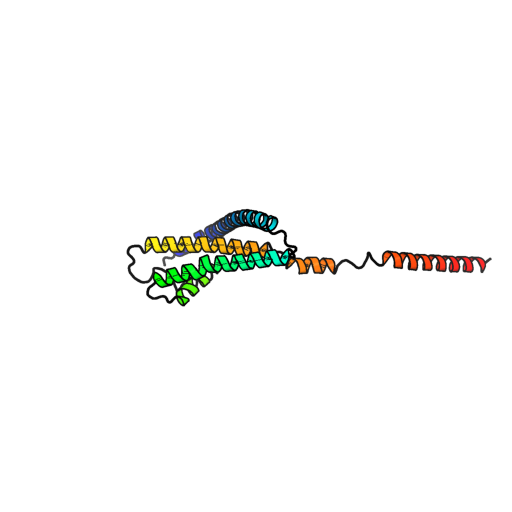 ? 7.226 5.487 -20.127 1.00 87.75 119 SER A CA 1
ATOM 960 C C . SER A 1 119 ? 5.941 5.797 -19.356 1.00 87.75 119 SER A C 1
ATOM 962 O O . SER A 1 119 ? 5.958 5.824 -18.128 1.00 87.75 119 SER A O 1
ATOM 964 N N . LEU A 1 120 ? 4.820 5.983 -20.061 1.00 89.50 120 LEU A N 1
ATOM 965 C CA . LEU A 1 120 ? 3.523 6.254 -19.434 1.00 89.50 120 LEU A CA 1
ATOM 966 C C . LEU A 1 120 ? 3.063 5.065 -18.596 1.00 89.50 120 LEU A C 1
ATOM 968 O O . LEU A 1 120 ? 2.645 5.244 -17.457 1.00 89.50 120 LEU A O 1
ATOM 972 N N . TYR A 1 121 ? 3.213 3.850 -19.116 1.00 91.12 121 TYR A N 1
ATOM 973 C CA . TYR A 1 121 ? 2.852 2.636 -18.397 1.00 91.12 121 TYR A CA 1
ATOM 974 C C . TYR A 1 121 ? 3.657 2.449 -17.099 1.00 91.12 121 TYR A C 1
ATOM 976 O O . TYR A 1 121 ? 3.085 2.134 -16.054 1.00 91.12 121 TYR A O 1
ATOM 984 N N . LYS A 1 122 ? 4.965 2.741 -17.115 1.00 90.94 122 LYS A N 1
ATOM 985 C CA . LYS A 1 122 ? 5.800 2.723 -15.901 1.00 90.94 122 LYS A CA 1
ATOM 986 C C . LYS A 1 122 ? 5.378 3.780 -14.879 1.00 90.94 122 LYS A C 1
ATOM 988 O O . LYS A 1 122 ? 5.372 3.494 -13.680 1.00 90.94 122 LYS A O 1
ATOM 993 N N . ILE A 1 123 ? 4.992 4.975 -15.329 1.00 93.19 123 ILE A N 1
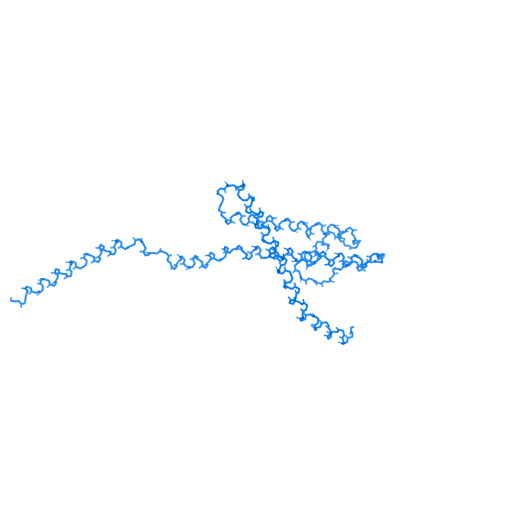ATOM 994 C CA . ILE A 1 123 ? 4.469 6.030 -14.448 1.00 93.19 123 ILE A CA 1
ATOM 995 C C . ILE A 1 123 ? 3.139 5.588 -13.830 1.00 93.19 123 ILE A C 1
ATOM 997 O O . ILE A 1 123 ? 2.988 5.662 -12.614 1.00 93.19 123 ILE A O 1
ATOM 1001 N N . LEU A 1 124 ? 2.206 5.072 -14.635 1.00 93.62 124 LEU A N 1
ATOM 1002 C CA . LEU A 1 124 ? 0.915 4.570 -14.157 1.00 93.62 124 LEU A CA 1
ATOM 1003 C C . LEU A 1 124 ? 1.087 3.432 -13.150 1.00 93.62 124 LEU A C 1
ATOM 1005 O O . LEU A 1 124 ? 0.454 3.450 -12.098 1.00 93.62 124 LEU A O 1
ATOM 1009 N N . THR A 1 125 ? 1.998 2.497 -13.423 1.00 93.88 125 THR A N 1
ATOM 1010 C CA . THR A 1 125 ? 2.349 1.426 -12.482 1.00 93.88 125 THR A CA 1
ATOM 1011 C C . THR A 1 125 ? 2.896 2.007 -11.178 1.00 93.88 125 THR A C 1
ATOM 1013 O O . THR A 1 125 ? 2.456 1.620 -10.101 1.00 93.88 125 THR A O 1
ATOM 1016 N N . SER A 1 126 ? 3.813 2.976 -11.253 1.00 93.88 126 SER A N 1
ATOM 1017 C CA . SER A 1 126 ? 4.378 3.630 -10.064 1.00 93.88 126 SER A CA 1
ATOM 1018 C C . SER A 1 126 ? 3.297 4.321 -9.226 1.00 93.88 126 SER A C 1
ATOM 1020 O O . SER A 1 126 ? 3.272 4.172 -8.007 1.00 93.88 126 SER A O 1
ATOM 1022 N N . VAL A 1 127 ? 2.362 5.026 -9.870 1.00 95.25 127 VAL A N 1
ATOM 1023 C CA . VAL A 1 127 ? 1.215 5.657 -9.199 1.00 95.25 127 VAL A CA 1
ATOM 1024 C C . VAL A 1 127 ? 0.320 4.606 -8.547 1.00 95.25 127 VAL A C 1
ATOM 1026 O O . VAL A 1 127 ? -0.049 4.765 -7.386 1.00 95.25 127 VAL A O 1
ATOM 1029 N N . TYR A 1 128 ? 0.015 3.513 -9.247 1.00 95.31 128 TYR A N 1
ATOM 1030 C CA . TYR A 1 128 ? -0.740 2.389 -8.695 1.00 95.31 128 TYR A CA 1
ATOM 1031 C C . TYR A 1 128 ? -0.077 1.819 -7.431 1.00 95.31 128 TYR A C 1
ATOM 1033 O O . TYR A 1 128 ? -0.756 1.647 -6.417 1.00 95.31 128 TYR A O 1
ATOM 1041 N N . LEU A 1 129 ? 1.240 1.591 -7.444 1.00 95.19 129 LEU A N 1
ATOM 1042 C CA . LEU A 1 129 ? 1.974 1.077 -6.283 1.00 95.19 129 LEU A CA 1
ATOM 1043 C C . LEU A 1 129 ? 1.933 2.049 -5.098 1.00 95.19 129 LEU A C 1
ATOM 1045 O O . LEU A 1 129 ? 1.676 1.631 -3.970 1.00 95.19 129 LEU A O 1
ATOM 1049 N N . LEU A 1 130 ? 2.112 3.350 -5.351 1.00 94.19 130 LEU A N 1
ATOM 1050 C CA . LEU A 1 130 ? 2.018 4.386 -4.318 1.00 94.19 130 LEU A CA 1
ATOM 1051 C C . LEU A 1 130 ? 0.620 4.437 -3.689 1.00 94.19 130 LEU A C 1
ATOM 1053 O O . LEU A 1 130 ? 0.492 4.450 -2.465 1.00 94.19 130 LEU A O 1
ATOM 1057 N N . VAL A 1 131 ? -0.429 4.433 -4.514 1.00 94.38 131 VAL A N 1
ATOM 1058 C CA . VAL A 1 131 ? -1.824 4.443 -4.051 1.00 94.38 131 VAL A CA 1
ATOM 1059 C C . VAL A 1 131 ? -2.123 3.191 -3.227 1.00 94.38 131 VAL A C 1
ATOM 1061 O O . VAL A 1 131 ? -2.643 3.298 -2.118 1.00 94.38 131 VAL A O 1
ATOM 1064 N N . SER A 1 132 ? -1.735 2.014 -3.714 1.00 94.62 132 SER A N 1
ATOM 1065 C CA . SER A 1 132 ? -1.963 0.742 -3.016 1.00 94.62 132 SER A CA 1
ATOM 1066 C C . SER A 1 132 ? -1.257 0.688 -1.656 1.00 94.62 132 SER A C 1
ATOM 1068 O O . SER A 1 132 ? -1.802 0.157 -0.684 1.00 94.62 132 SER A O 1
ATOM 1070 N N . LEU A 1 133 ? -0.072 1.295 -1.546 1.00 93.38 133 LEU A N 1
ATOM 1071 C CA . LEU A 1 133 ? 0.666 1.387 -0.288 1.00 93.38 133 LEU A CA 1
ATOM 1072 C C . LEU A 1 133 ? -0.028 2.305 0.731 1.00 93.38 133 LEU A C 1
ATOM 1074 O O . LEU A 1 133 ? -0.082 1.973 1.915 1.00 93.38 133 LEU A O 1
ATOM 1078 N N . ILE A 1 134 ? -0.631 3.412 0.281 1.00 93.50 134 ILE A N 1
ATOM 1079 C CA . ILE A 1 134 ? -1.461 4.281 1.135 1.00 93.50 134 ILE A CA 1
ATOM 1080 C C . ILE A 1 134 ? -2.653 3.493 1.695 1.00 93.50 134 ILE A C 1
ATOM 1082 O O . ILE A 1 134 ? -2.923 3.549 2.894 1.00 93.50 134 ILE A O 1
ATOM 1086 N N . PHE A 1 135 ? -3.338 2.706 0.861 1.00 91.50 135 PHE A N 1
ATOM 1087 C CA . PHE A 1 135 ? -4.451 1.866 1.317 1.00 91.50 135 PHE A CA 1
ATOM 1088 C C . PHE A 1 135 ? -4.004 0.749 2.267 1.00 91.50 135 PHE A C 1
ATOM 1090 O O . PHE A 1 135 ? -4.697 0.454 3.240 1.00 91.50 135 PHE A O 1
ATOM 1097 N N . THR A 1 136 ? -2.822 0.177 2.051 1.00 91.88 136 THR A N 1
ATOM 1098 C CA . THR A 1 136 ? -2.242 -0.818 2.965 1.00 91.88 136 THR A CA 1
ATOM 1099 C C . THR A 1 136 ? -1.928 -0.202 4.329 1.00 91.88 136 THR A C 1
ATOM 1101 O O . THR A 1 136 ? -2.281 -0.772 5.360 1.00 91.88 136 THR A O 1
ATOM 1104 N N . MET A 1 137 ? -1.355 1.005 4.359 1.00 90.75 137 MET A N 1
ATOM 1105 C CA . MET A 1 137 ? -1.121 1.757 5.598 1.00 90.75 137 MET A CA 1
ATOM 1106 C C . MET A 1 137 ? -2.426 2.127 6.307 1.00 90.75 137 MET A C 1
ATOM 1108 O O . MET A 1 137 ? -2.506 2.057 7.533 1.00 90.75 137 MET A O 1
ATOM 1112 N N . PHE A 1 138 ? -3.472 2.466 5.558 1.00 90.81 138 PHE A N 1
ATOM 1113 C CA . PHE A 1 138 ? -4.811 2.698 6.093 1.00 90.81 138 PHE A CA 1
ATOM 1114 C C . PHE A 1 138 ? -5.400 1.448 6.776 1.00 90.81 138 PHE A C 1
ATOM 1116 O O . PHE A 1 138 ? -5.886 1.539 7.908 1.00 90.81 138 PHE A O 1
ATOM 1123 N N . VAL A 1 139 ? -5.302 0.267 6.153 1.00 89.81 139 VAL A N 1
ATOM 1124 C CA . VAL A 1 139 ? -5.719 -1.009 6.773 1.00 89.81 139 VAL A CA 1
ATOM 1125 C C . VAL A 1 139 ? -4.901 -1.295 8.019 1.00 89.81 139 VAL A C 1
ATOM 1127 O O . VAL A 1 139 ? -5.466 -1.609 9.064 1.00 89.81 139 VAL A O 1
ATOM 1130 N N . LEU A 1 140 ? -3.581 -1.148 7.927 1.00 88.81 140 LEU A N 1
ATOM 1131 C CA . LEU A 1 140 ? -2.666 -1.406 9.029 1.00 88.81 140 LEU A CA 1
ATOM 1132 C C . LEU A 1 140 ? -2.989 -0.515 10.237 1.00 88.81 140 LEU A C 1
ATOM 1134 O O . LEU A 1 140 ? -3.073 -0.995 11.365 1.00 88.81 140 LEU A O 1
ATOM 1138 N N . LYS A 1 141 ? -3.263 0.770 10.009 1.00 86.50 141 LYS A N 1
ATOM 1139 C CA . LYS A 1 141 ? -3.713 1.686 11.060 1.00 86.50 141 LYS A CA 1
ATOM 1140 C C . LYS A 1 141 ? -5.087 1.323 11.614 1.00 86.50 141 LYS A C 1
ATOM 1142 O O . LYS A 1 141 ? -5.267 1.399 12.822 1.00 86.50 141 LYS A O 1
ATOM 1147 N N . THR A 1 142 ? -6.031 0.900 10.772 1.00 85.25 142 THR A N 1
ATOM 1148 C CA . THR A 1 142 ? -7.343 0.405 11.228 1.00 85.25 142 THR A CA 1
ATOM 1149 C C . THR A 1 142 ? -7.173 -0.816 12.135 1.00 85.25 142 THR A C 1
ATOM 1151 O O . THR A 1 142 ? -7.776 -0.883 13.202 1.00 85.25 142 THR A O 1
ATOM 1154 N N . PHE A 1 143 ? -6.292 -1.746 11.759 1.00 85.25 143 PHE A N 1
ATOM 1155 C CA . PHE A 1 143 ? -5.947 -2.920 12.556 1.00 85.25 143 PHE A CA 1
ATOM 1156 C C . PHE A 1 143 ? -5.325 -2.530 13.903 1.00 85.25 143 PHE A C 1
ATOM 1158 O O . PHE A 1 143 ? -5.788 -2.987 14.945 1.00 85.25 143 PHE A O 1
ATOM 1165 N N . TYR A 1 144 ? -4.340 -1.625 13.909 1.00 81.81 144 TYR A N 1
ATOM 1166 C CA . TYR A 1 144 ? -3.733 -1.121 15.148 1.00 81.81 144 TYR A CA 1
ATOM 1167 C C . TYR A 1 144 ? -4.700 -0.295 16.012 1.00 81.81 144 TYR A C 1
ATOM 1169 O O . TYR A 1 144 ? -4.548 -0.256 17.235 1.00 81.81 144 TYR A O 1
ATOM 1177 N N . ALA A 1 145 ? -5.691 0.360 15.402 1.00 75.94 145 ALA A N 1
ATOM 1178 C CA . ALA A 1 145 ? -6.710 1.136 16.098 1.00 75.94 145 ALA A CA 1
ATOM 1179 C C . ALA A 1 145 ? -7.744 0.260 16.816 1.00 75.94 145 ALA A C 1
ATOM 1181 O O . ALA A 1 145 ? -8.395 0.761 17.730 1.00 75.94 145 ALA A O 1
ATOM 1182 N N . ILE A 1 146 ? -7.889 -1.019 16.447 1.00 72.81 146 ILE A N 1
ATOM 1183 C CA . ILE A 1 146 ? -8.746 -1.994 17.134 1.00 72.81 146 ILE A CA 1
ATOM 1184 C C . ILE A 1 146 ? -7.925 -2.617 18.280 1.00 72.81 146 ILE A C 1
ATOM 1186 O O . ILE A 1 146 ? -7.183 -3.578 18.078 1.00 72.81 146 ILE A O 1
ATOM 1190 N N . PRO A 1 147 ? -8.016 -2.103 19.521 1.00 55.16 147 PRO A N 1
ATOM 1191 C CA . PRO A 1 147 ? -7.105 -2.436 20.605 1.00 55.16 147 PRO A CA 1
ATOM 1192 C C . PRO A 1 147 ? -7.617 -3.644 21.391 1.00 55.16 147 PRO A C 1
ATOM 1194 O O . PRO A 1 147 ? -7.422 -3.717 22.597 1.00 55.16 147 PRO A O 1
ATOM 1197 N N . GLU A 1 148 ? -8.286 -4.608 20.769 1.00 54.56 148 GLU A N 1
ATOM 1198 C CA . GLU A 1 148 ? -8.847 -5.742 21.517 1.00 54.56 148 GLU A CA 1
ATOM 1199 C C . GLU A 1 148 ? -7.769 -6.764 21.944 1.00 54.56 148 GLU A C 1
ATOM 1201 O O . GLU A 1 148 ? -8.045 -7.681 22.701 1.00 54.56 148 GLU A O 1
ATOM 1206 N N . LEU A 1 149 ? -6.489 -6.506 21.629 1.00 49.31 149 LEU A N 1
ATOM 1207 C CA . LEU A 1 149 ? -5.318 -7.061 22.336 1.00 49.31 149 LEU A CA 1
ATOM 1208 C C . LEU A 1 149 ? -4.895 -6.264 23.587 1.00 49.31 149 LEU A C 1
ATOM 1210 O O . LEU A 1 149 ? -4.227 -6.806 24.466 1.00 49.31 149 LEU A O 1
ATOM 1214 N N . LYS A 1 150 ? -5.332 -5.008 23.756 1.00 49.41 150 LYS A N 1
ATOM 1215 C CA . LYS A 1 150 ? -5.295 -4.339 25.071 1.00 49.41 150 LYS A CA 1
ATOM 1216 C C . LYS A 1 150 ? -6.251 -5.003 26.056 1.00 49.41 150 LYS A C 1
ATOM 1218 O O . LYS A 1 150 ? -6.093 -4.771 27.249 1.00 49.41 150 LYS A O 1
ATOM 1223 N N . ILE A 1 151 ? -7.164 -5.873 25.609 1.00 53.94 151 ILE A N 1
ATOM 1224 C CA . ILE A 1 151 ? -7.949 -6.725 26.506 1.00 53.94 151 ILE A CA 1
ATOM 1225 C C . ILE A 1 151 ? -7.028 -7.650 27.294 1.00 53.94 151 ILE A C 1
ATOM 1227 O O . ILE A 1 151 ? -7.256 -7.784 28.477 1.00 53.94 151 ILE A O 1
ATOM 1231 N N . MET A 1 152 ? -5.908 -8.158 26.773 1.00 46.59 152 MET A N 1
ATOM 1232 C CA . MET A 1 152 ? -4.971 -8.923 27.616 1.00 46.59 152 MET A CA 1
ATOM 1233 C C . MET A 1 152 ? -4.327 -8.061 28.724 1.00 46.59 152 MET A C 1
ATOM 1235 O O . MET A 1 152 ? -4.037 -8.563 29.804 1.00 46.59 152 MET A O 1
ATOM 1239 N N . LYS A 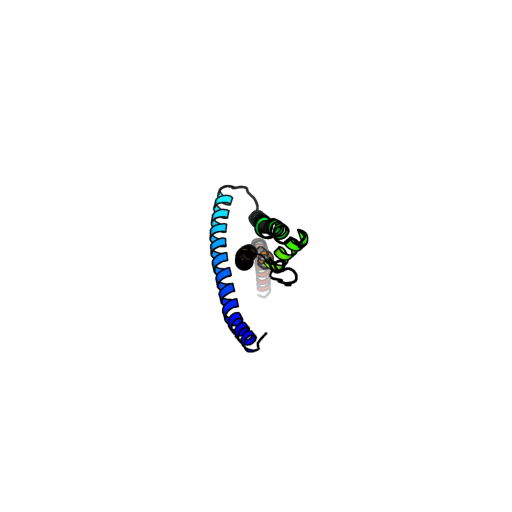1 153 ? -4.190 -6.746 28.500 1.00 49.62 153 LYS A N 1
ATOM 1240 C CA . LYS A 1 153 ? -3.619 -5.776 29.453 1.00 49.62 153 LYS A CA 1
ATOM 1241 C C . LYS A 1 153 ? -4.656 -5.178 30.423 1.00 49.62 153 LYS A C 1
ATOM 1243 O O . LYS A 1 153 ? -4.328 -4.859 31.556 1.00 49.62 153 LYS A O 1
ATOM 1248 N N . ILE A 1 154 ? -5.915 -5.039 30.008 1.00 56.34 154 ILE A N 1
ATOM 1249 C CA . ILE A 1 154 ? -7.043 -4.640 30.868 1.00 56.34 154 ILE A CA 1
ATOM 1250 C C . ILE A 1 154 ? -7.587 -5.837 31.646 1.00 56.34 154 ILE A C 1
ATOM 1252 O O . ILE A 1 154 ? -8.014 -5.678 32.777 1.00 56.34 154 ILE A O 1
ATOM 1256 N N . LEU A 1 155 ? -7.533 -7.043 31.088 1.00 55.06 155 LEU A N 1
ATOM 1257 C CA . LEU A 1 155 ? -7.926 -8.282 31.750 1.00 55.06 155 LEU A CA 1
ATOM 1258 C C . LEU A 1 155 ? -6.813 -8.753 32.703 1.00 55.06 155 LEU A C 1
ATOM 1260 O O . LEU A 1 155 ? -7.155 -9.271 33.752 1.00 55.06 155 LEU A O 1
ATOM 1264 N N . SER A 1 156 ? -5.528 -8.423 32.480 1.00 53.31 156 SER A N 1
ATOM 1265 C CA . SER A 1 156 ? -4.493 -8.495 33.534 1.00 53.31 156 SER A CA 1
ATOM 1266 C C . SER A 1 156 ? -4.655 -7.425 34.627 1.00 53.31 156 SER A C 1
ATOM 1268 O O . SER A 1 156 ? -4.268 -7.666 35.762 1.00 53.31 156 SER A O 1
ATOM 1270 N N . LEU A 1 157 ? -5.252 -6.263 34.322 1.00 60.12 157 LEU A N 1
ATOM 1271 C CA . LEU A 1 157 ? -5.604 -5.244 35.327 1.00 60.12 157 LEU A CA 1
ATOM 1272 C C . LEU A 1 157 ? -6.923 -5.554 36.059 1.00 60.12 157 LEU A C 1
ATOM 1274 O O . LEU A 1 157 ? -7.068 -5.185 37.214 1.00 60.12 157 LEU A O 1
ATOM 1278 N N . ARG A 1 158 ? -7.853 -6.288 35.432 1.00 52.66 158 ARG A N 1
ATOM 1279 C CA . ARG A 1 158 ? -9.105 -6.794 36.025 1.00 52.66 158 ARG A CA 1
ATOM 1280 C C . ARG A 1 158 ? -8.944 -8.181 36.668 1.00 52.66 158 ARG A C 1
ATOM 1282 O O . ARG A 1 158 ? -9.819 -8.617 37.394 1.00 52.66 158 ARG A O 1
ATOM 1289 N N . PHE A 1 159 ? -7.829 -8.876 36.449 1.00 53.75 159 PHE A N 1
ATOM 1290 C CA . PHE A 1 159 ? -7.312 -9.899 37.371 1.00 53.75 159 PHE A CA 1
ATOM 1291 C C . PHE A 1 159 ? -6.490 -9.275 38.513 1.00 53.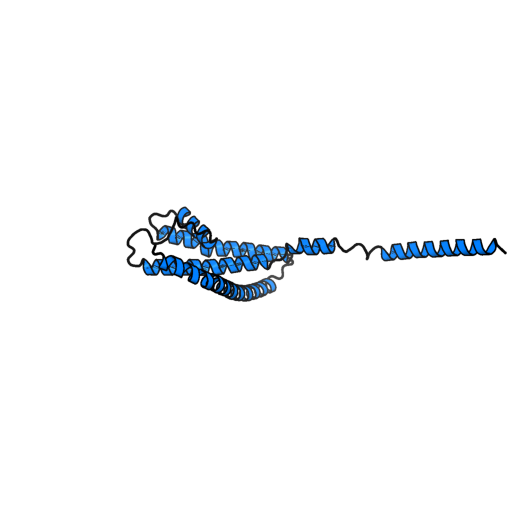75 159 PHE A C 1
ATOM 1293 O O . PHE A 1 159 ? -6.204 -9.953 39.492 1.00 53.75 159 PHE A O 1
ATOM 1300 N N . ASN A 1 160 ? -6.172 -7.980 38.420 1.00 47.72 160 ASN A N 1
ATOM 1301 C CA . ASN A 1 160 ? -5.611 -7.156 39.490 1.00 47.72 160 ASN A CA 1
ATOM 1302 C C . ASN A 1 160 ? -6.683 -6.242 40.120 1.00 47.72 160 ASN A C 1
ATOM 1304 O O . ASN A 1 160 ? -6.338 -5.138 40.510 1.00 47.72 160 ASN A O 1
ATOM 1308 N N . GLU A 1 161 ? -7.960 -6.672 40.122 1.00 58.53 161 GLU A N 1
ATOM 1309 C CA . GLU A 1 161 ? -9.120 -6.229 40.942 1.00 58.53 161 GLU A CA 1
ATOM 1310 C C . GLU A 1 161 ? -10.413 -6.568 40.154 1.00 58.53 161 GLU A C 1
ATOM 1312 O O . GLU A 1 161 ? -10.689 -5.934 39.129 1.00 58.53 161 GLU A O 1
ATOM 1317 N N . PRO A 1 162 ? -11.204 -7.592 40.556 1.00 45.75 162 PRO A N 1
ATOM 1318 C CA . PRO A 1 162 ? -12.139 -7.393 41.662 1.00 45.75 162 PRO A CA 1
ATOM 1319 C C . PRO A 1 162 ? -12.341 -8.641 42.548 1.00 45.75 162 PRO A C 1
ATOM 1321 O O . PRO A 1 162 ? -13.019 -9.600 42.175 1.00 45.75 162 PRO A O 1
ATOM 1324 N N . GLY A 1 163 ? -11.821 -8.565 43.774 1.00 44.03 163 GLY A N 1
ATOM 1325 C CA . GLY A 1 163 ? -12.194 -9.435 44.897 1.00 44.03 163 GLY A CA 1
ATOM 1326 C C . GLY A 1 163 ? -12.592 -8.669 46.166 1.00 44.03 163 GLY A C 1
ATOM 1327 O O . GLY A 1 163 ? -13.089 -9.277 47.109 1.00 44.03 163 GLY A O 1
ATOM 1328 N N . LEU A 1 164 ? -12.422 -7.342 46.213 1.00 44.75 164 LEU A N 1
ATOM 1329 C CA . LEU A 1 164 ? -12.558 -6.597 47.469 1.00 44.75 164 LEU A CA 1
ATOM 1330 C C . LEU A 1 164 ? -14.001 -6.150 47.767 1.00 44.75 164 LEU A C 1
ATOM 1332 O O . LEU A 1 164 ? -14.399 -6.103 48.923 1.00 44.75 164 LEU A O 1
ATOM 1336 N N . TYR A 1 165 ? -14.854 -5.914 46.765 1.00 38.91 165 TYR A N 1
ATOM 1337 C CA . TYR A 1 165 ? -16.199 -5.356 47.010 1.00 38.91 165 TYR A CA 1
ATOM 1338 C C . TYR A 1 165 ? -17.319 -6.377 47.283 1.00 38.91 165 TYR A C 1
ATOM 1340 O O . TYR A 1 165 ? -18.499 -6.033 47.204 1.00 38.91 165 TYR A O 1
ATOM 1348 N N . LYS A 1 166 ? -16.982 -7.636 47.600 1.00 39.56 166 LYS A N 1
ATOM 1349 C CA . LYS A 1 166 ? -17.974 -8.638 48.043 1.00 39.56 166 LYS A CA 1
ATOM 1350 C C . LYS A 1 166 ? -17.736 -9.245 49.422 1.00 39.56 166 LYS A C 1
ATOM 1352 O O . LYS A 1 166 ? -18.679 -9.821 49.948 1.00 39.56 166 LYS A O 1
ATOM 1357 N N . ASN A 1 167 ? -16.573 -9.035 50.043 1.00 41.53 167 ASN A N 1
ATOM 1358 C CA . ASN A 1 167 ? -16.315 -9.548 51.393 1.00 41.53 167 ASN A CA 1
ATOM 1359 C C . ASN A 1 167 ? -16.249 -8.479 52.488 1.00 41.53 167 ASN A C 1
ATOM 1361 O O . ASN A 1 167 ? -16.113 -8.837 53.651 1.00 41.53 167 ASN A O 1
ATOM 1365 N N . THR A 1 168 ? -16.396 -7.183 52.199 1.00 47.75 168 THR A N 1
ATOM 1366 C CA . THR A 1 168 ? -16.358 -6.158 53.264 1.00 47.75 168 THR A CA 1
ATOM 1367 C C . THR A 1 168 ? -17.494 -6.319 54.285 1.00 47.75 168 THR A C 1
ATOM 1369 O O . THR A 1 168 ? -17.282 -6.055 55.464 1.00 47.75 168 THR A O 1
ATOM 1372 N N . SER A 1 169 ? -18.666 -6.826 53.887 1.00 45.34 169 SER A N 1
ATOM 1373 C CA . SER A 1 169 ? -19.750 -7.158 54.825 1.00 45.34 169 SER A CA 1
ATOM 1374 C C . SER A 1 169 ? -19.435 -8.386 55.683 1.00 45.34 169 SER A C 1
ATOM 1376 O O . SER A 1 169 ? -19.789 -8.411 56.856 1.00 45.34 169 SER A O 1
ATOM 1378 N N . GLU A 1 170 ? -18.728 -9.380 55.144 1.00 48.25 170 GLU A N 1
ATOM 1379 C CA . GLU A 1 170 ? -18.337 -10.580 55.891 1.00 48.25 170 GLU A CA 1
ATOM 1380 C C . GLU A 1 170 ? -17.157 -10.297 56.836 1.00 48.25 170 GLU A C 1
ATOM 1382 O O . GLU A 1 170 ? -17.184 -10.720 57.989 1.00 48.25 170 GLU A O 1
ATOM 1387 N N . TYR A 1 171 ? -16.190 -9.467 56.419 1.00 43.53 171 TYR A N 1
ATOM 1388 C CA . TYR A 1 171 ? -15.108 -8.986 57.281 1.00 43.53 171 TYR A CA 1
ATOM 1389 C C . TYR A 1 171 ? -15.615 -8.064 58.393 1.00 43.53 171 TYR A C 1
ATOM 1391 O O . TYR A 1 171 ? -15.167 -8.212 59.521 1.00 43.53 171 TYR A O 1
ATOM 1399 N N . GLN A 1 172 ? -16.574 -7.161 58.152 1.00 48.19 172 GLN A N 1
ATOM 1400 C CA . GLN A 1 172 ? -17.131 -6.350 59.247 1.00 48.19 172 GLN A CA 1
ATOM 1401 C C . GLN A 1 172 ? -17.916 -7.186 60.268 1.00 48.19 172 GLN A C 1
ATOM 1403 O O . GLN A 1 172 ? -17.892 -6.872 61.457 1.00 48.19 172 GLN A O 1
ATOM 1408 N N . ILE A 1 173 ? -18.557 -8.277 59.839 1.00 58.03 173 ILE A N 1
ATOM 1409 C CA . ILE A 1 173 ? -19.240 -9.212 60.743 1.00 58.03 173 ILE A CA 1
ATOM 1410 C C . ILE A 1 173 ? -18.231 -10.089 61.502 1.00 58.03 173 ILE A C 1
ATOM 1412 O O . ILE A 1 173 ? -18.429 -10.324 62.692 1.00 58.03 173 ILE A O 1
ATOM 1416 N N . LEU A 1 174 ? -17.148 -10.541 60.859 1.00 54.81 174 LEU A N 1
ATOM 1417 C CA . LEU A 1 174 ? -16.075 -11.329 61.485 1.00 54.81 174 LEU A CA 1
ATOM 1418 C C . LEU A 1 174 ? -15.248 -10.493 62.474 1.00 54.81 174 LEU A C 1
ATOM 1420 O O . LEU A 1 174 ? -15.157 -10.866 63.643 1.00 54.81 174 LEU A O 1
ATOM 1424 N N . PHE A 1 175 ? -14.766 -9.316 62.064 1.00 53.50 175 PHE A N 1
ATOM 1425 C CA . PHE A 1 175 ? -14.019 -8.401 62.934 1.00 53.50 175 PHE A CA 1
ATOM 1426 C C . PHE A 1 175 ? -14.895 -7.803 64.046 1.00 53.50 175 PHE A C 1
ATOM 1428 O O . PHE A 1 175 ? -14.428 -7.653 65.170 1.00 53.50 175 PHE A O 1
ATOM 1435 N N . GLY A 1 176 ? -16.188 -7.550 63.800 1.00 56.09 176 GLY A N 1
ATOM 1436 C CA . GLY A 1 176 ? -17.131 -7.127 64.846 1.00 56.09 176 GLY A CA 1
ATOM 1437 C C . GLY A 1 176 ? -17.460 -8.218 65.881 1.00 56.09 176 GLY A C 1
ATOM 1438 O O . GLY A 1 176 ? -17.882 -7.912 67.002 1.00 56.09 176 GLY A O 1
ATOM 1439 N N . LYS A 1 177 ? -17.259 -9.499 65.539 1.00 57.50 177 LYS A N 1
ATOM 1440 C CA . LYS A 1 177 ? -17.400 -10.637 66.465 1.00 57.50 177 LYS A CA 1
ATOM 1441 C C . LYS A 1 177 ? -16.121 -10.889 67.265 1.00 57.50 177 LYS A C 1
ATOM 1443 O O . LYS A 1 177 ? -16.210 -11.215 68.451 1.00 57.50 177 LYS A O 1
ATOM 1448 N N . GLU A 1 178 ? -14.957 -10.718 66.641 1.00 57.53 178 GLU A N 1
ATOM 1449 C CA . GLU A 1 178 ? -13.653 -10.836 67.303 1.00 57.53 178 GLU A CA 1
ATOM 1450 C C . GLU A 1 178 ? -13.450 -9.741 68.357 1.00 57.53 178 GLU A C 1
ATOM 1452 O O . GLU A 1 178 ? -13.112 -10.065 69.495 1.00 57.53 178 GLU A O 1
ATOM 1457 N N . ASP A 1 179 ? -13.794 -8.484 68.060 1.00 61.75 179 ASP A N 1
ATOM 1458 C CA . ASP A 1 179 ? -13.646 -7.367 69.010 1.00 61.75 179 ASP A CA 1
ATOM 1459 C C . ASP A 1 179 ? -14.504 -7.541 70.279 1.00 61.75 179 ASP A C 1
ATOM 1461 O O . ASP A 1 179 ? -14.076 -7.255 71.400 1.00 61.75 179 ASP A O 1
ATOM 1465 N N . ASN A 1 180 ? -15.718 -8.086 70.134 1.00 57.16 180 ASN A N 1
ATOM 1466 C CA . ASN A 1 180 ? -16.598 -8.388 71.269 1.00 57.16 180 ASN A CA 1
ATOM 1467 C C . ASN A 1 180 ? -16.127 -9.592 72.095 1.00 57.16 180 ASN A C 1
ATOM 1469 O O . ASN A 1 180 ? -16.443 -9.685 73.282 1.00 57.16 180 ASN A O 1
ATOM 1473 N N . THR A 1 181 ? -15.385 -10.514 71.486 1.00 62.25 181 THR A N 1
ATOM 1474 C CA . THR A 1 181 ? -14.814 -11.671 72.186 1.00 62.25 181 THR A CA 1
ATOM 1475 C C . THR A 1 181 ? -13.565 -11.252 72.955 1.00 62.25 181 THR A C 1
ATOM 1477 O O . THR A 1 181 ? -13.428 -11.589 74.127 1.00 62.25 181 THR A O 1
ATOM 1480 N N . ILE A 1 182 ? -12.715 -10.418 72.352 1.00 57.56 182 ILE A N 1
ATOM 1481 C CA . ILE A 1 182 ? -11.517 -9.870 72.990 1.00 57.56 182 ILE A CA 1
ATOM 1482 C C . ILE A 1 182 ? -11.885 -8.916 74.138 1.00 57.56 182 ILE A C 1
ATOM 1484 O O . ILE A 1 182 ? -11.325 -9.043 75.224 1.00 57.56 182 ILE A O 1
ATOM 1488 N N . ARG A 1 183 ? -12.902 -8.052 73.990 1.00 60.03 183 ARG A N 1
ATOM 1489 C CA . ARG A 1 183 ? -13.414 -7.240 75.117 1.00 60.03 183 ARG A CA 1
ATOM 1490 C C . ARG A 1 183 ? -13.940 -8.073 76.287 1.00 60.03 183 ARG A C 1
ATOM 1492 O O . ARG A 1 183 ? -13.761 -7.665 77.430 1.00 60.03 183 ARG A O 1
ATOM 1499 N N . LYS A 1 184 ? -14.569 -9.224 76.026 1.00 65.44 184 LYS A N 1
ATOM 1500 C CA . LYS A 1 184 ? -15.013 -10.142 77.089 1.00 65.44 184 LYS A CA 1
ATOM 1501 C C . LYS A 1 184 ? -13.843 -10.854 77.764 1.00 65.44 184 LYS A C 1
ATOM 1503 O O . LYS A 1 184 ? -13.879 -11.022 78.975 1.00 65.44 184 LYS A O 1
ATOM 1508 N N . LEU A 1 185 ? -12.804 -11.215 77.011 1.00 60.38 185 LEU A N 1
ATOM 1509 C CA . LEU A 1 185 ? -11.591 -11.820 77.564 1.00 60.38 185 LEU A CA 1
ATOM 1510 C C . LEU A 1 185 ? -10.820 -10.835 78.456 1.00 60.38 185 LEU A C 1
ATOM 1512 O O . LEU A 1 185 ? -10.425 -11.213 79.549 1.00 60.38 185 LEU A O 1
ATOM 1516 N N . TYR A 1 186 ? -10.695 -9.562 78.062 1.00 56.34 186 TYR A N 1
ATOM 1517 C CA . TYR A 1 186 ? -10.040 -8.543 78.895 1.00 56.34 186 TYR A CA 1
ATOM 1518 C C . TYR A 1 186 ? -10.857 -8.126 80.128 1.00 56.34 186 TYR A C 1
ATOM 1520 O O . TYR A 1 186 ? -10.268 -7.870 81.174 1.00 56.34 186 TYR A O 1
ATOM 1528 N N . ALA A 1 187 ? -12.191 -8.077 80.039 1.00 63.38 187 ALA A N 1
ATOM 1529 C CA . ALA A 1 187 ? -13.042 -7.782 81.199 1.00 63.38 187 ALA A CA 1
ATOM 1530 C C . ALA A 1 187 ? -13.024 -8.913 82.244 1.00 63.38 187 ALA A C 1
ATOM 1532 O O . ALA A 1 187 ? -13.129 -8.659 83.436 1.00 63.38 187 ALA A O 1
ATOM 1533 N N . GLN A 1 188 ? -12.856 -10.162 81.804 1.00 61.75 188 GLN A N 1
ATOM 1534 C CA . GLN A 1 188 ? -12.814 -11.319 82.698 1.00 61.75 188 GLN A CA 1
ATOM 1535 C C . GLN A 1 188 ? -11.432 -11.527 83.345 1.00 61.75 188 GLN A C 1
ATOM 1537 O O . GLN A 1 188 ? -11.346 -12.136 84.408 1.00 61.75 188 GLN A O 1
ATOM 1542 N N . ASP A 1 189 ? -10.368 -10.989 82.740 1.00 58.84 189 ASP A N 1
ATOM 1543 C CA . ASP A 1 189 ? -9.011 -10.980 83.305 1.00 58.84 189 ASP A CA 1
ATOM 1544 C C . ASP A 1 189 ? -8.810 -9.826 84.312 1.00 58.84 189 ASP A C 1
ATOM 1546 O O . ASP A 1 189 ? -8.068 -9.973 85.282 1.00 58.84 189 ASP A O 1
ATOM 1550 N N . SER A 1 190 ? -9.517 -8.693 84.152 1.00 58.19 190 SER A N 1
ATOM 1551 C CA . SER A 1 190 ? -9.461 -7.585 85.123 1.00 58.19 190 SER A CA 1
ATOM 1552 C C . SER A 1 190 ? -10.171 -7.883 86.445 1.00 58.19 190 SER A C 1
ATOM 1554 O O . SER A 1 190 ? -9.774 -7.336 87.469 1.00 58.19 190 SER A O 1
ATOM 1556 N N . ASP A 1 191 ? -11.177 -8.761 86.438 1.00 59.03 191 ASP A N 1
ATOM 1557 C CA . ASP A 1 191 ? -11.926 -9.154 87.642 1.00 59.03 191 ASP A CA 1
ATOM 1558 C C . ASP A 1 191 ? -11.225 -10.265 88.455 1.00 59.03 191 ASP A C 1
ATOM 1560 O O . ASP A 1 191 ? -11.625 -10.558 89.579 1.00 59.03 191 ASP A O 1
ATOM 1564 N N . ASN A 1 192 ? -10.162 -10.881 87.919 1.00 58.38 192 ASN A N 1
ATOM 1565 C CA . ASN A 1 192 ? -9.431 -11.986 88.562 1.00 58.38 192 ASN A CA 1
ATOM 1566 C C . ASN A 1 192 ? -8.136 -11.541 89.281 1.00 58.38 192 ASN A C 1
ATOM 1568 O O . ASN A 1 192 ? -7.402 -12.371 89.825 1.00 58.38 192 ASN A O 1
ATOM 1572 N N . HIS A 1 193 ? -7.840 -10.236 89.281 1.00 61.16 193 HIS A N 1
ATOM 1573 C CA . HIS A 1 193 ? -6.642 -9.643 89.894 1.00 61.16 193 HIS A CA 1
ATOM 1574 C C . HIS A 1 193 ? -6.924 -8.469 90.850 1.00 61.16 193 HIS A C 1
ATOM 1576 O O . HIS A 1 193 ? -6.021 -7.687 91.151 1.00 61.16 193 HIS A O 1
ATOM 1582 N N . SER A 1 194 ? -8.143 -8.392 91.389 1.00 54.47 194 SER A N 1
ATOM 1583 C CA . SER A 1 194 ? -8.487 -7.564 92.556 1.00 54.47 194 SER A CA 1
ATOM 1584 C C . SER A 1 194 ? -8.856 -8.418 93.760 1.00 54.47 194 SER A C 1
ATOM 1586 O O . SER A 1 194 ? -9.760 -9.266 93.590 1.00 54.47 194 SER A O 1
#

Secondary structure (DSSP, 8-state):
--HHHHHHHHHHHHHHHHHHHHHHHHHHHHHHHHHHHHHHHHHHH------HHHHHHHHHHHHHHHHHIIIIIHHHHHHHHH-TT--HHHHHHHHHHHHTT----SS-TT-SS--TTHHHHHHHHHHHHHHHHHHHHHHHHHHHH--TTHHHHHHHHHSSS-SGGGTHHHHHHHHHHHHHHHHHHHHHHHTT--